Protein 3UT4 (pdb70)

InterPro domains:
  IPR031837 Domain of unknown function DUF5071 [PF16804] (7-125)
  IPR038692 Cthe_2751-like superfamily [G3DSA:1.25.40.750] (1-134)

CATH classification: 1.25.40.750

Sequence (256 aa):
TSLRDLIPKHKFDNSTIDQLCKLIDNEIEPIIFDLLKWLQDYNWPIAKDILPVVVLHQSIAMPHILTILQGNDIMWKYWVIKLMIPYLIYPNKQLVKSELERLSSLEIINEDIREIVNLSKDYLHFYYTSLRDLIPKHKFDNSTIDQLCKLIDNEIEPIIFDLLKWLQDYNWPIAKDILPVVVLHQSIAMPHILTILQGNDIMWKYWVIKLMIPYLIYPNKQLVKSELERLSSLEIINEDIREIVNLSKDYLHFYY

Organism: Acetivibrio thermocellus (strain ATCC 27405 / DSM 1237 / JCM 9322 / NBRC 103400 / NCIMB 10682 / NRRL B-4536 / VPI 7372) (NCBI:txid203119)

Foldseek 3Di:
DVLCVLQAPDLQGCVNLVVLVPDDQVSNLVCLLSLLVSQLPCVRNVNVSSLVSNLRNVVSCQVSLQVVLVDDSQSSVLRCLVRRLVSDPDVSVVSCLVSLVVLLPDDCPPVSSVSSNVSSVVCNVPPD/DVLVVLQAPDLQGCVNLVVLVPDDLVRNLVCLLSLLVSQLPCVRNCNVSSLVSCLVNVVSCQVSLVVVLVDDSLSSVLSCCQRRLVSDDVVSNVSCLVSLVVLLPDDCDDDSSVSSNVSSVVCNVPPD

Solvent-accessible surface area: 12097 Å² total; per-residue (Å²): 135,100,45,118,90,18,21,4,125,95,90,133,12,83,87,10,4,84,100,0,21,163,36,107,46,122,87,0,70,87,0,0,67,24,0,0,92,37,0,48,28,14,101,59,60,2,0,24,20,0,0,3,0,0,1,36,9,1,62,28,0,4,85,46,1,44,72,5,0,102,28,143,60,48,79,22,9,35,36,0,0,74,16,0,2,9,13,1,9,73,55,9,11,63,96,0,67,71,18,0,76,99,1,16,91,59,144,64,126,79,106,86,22,107,107,0,3,70,23,0,106,73,23,37,125,63,23,78,159,90,41,146,87,19,18,3,122,91,87,127,10,80,84,9,3,71,91,0,20,162,26,111,58,122,89,0,68,85,2,0,56,24,0,0,78,42,0,58,26,18,99,64,58,2,0,22,22,0,0,2,0,0,0,38,10,2,60,36,0,5,84,52,1,39,76,4,0,113,27,146,63,50,89,28,7,42,36,0,0,81,14,1,1,8,13,1,9,78,67,9,10,72,93,0,65,73,15,0,80,106,2,11,93,63,150,68,133,70,104,94,25,105,84,0,1,73,21,0,104,69,24,37,125,59,25,74

Nearest PDB structures (foldseek):
  3ut8-assembly1_A  TM=9.954E-01  e=1.430E-16  Acetivibrio thermocellus ATCC 27405
  7n6g-assembly1_0A  TM=4.015E-01  e=3.954E+00  Chlamydomonas reinhardtii
  3g2s-assembly1_A  TM=2.588E-01  e=1.922E+00  Homo sapiens
  7rdr-assembly1_A  TM=2.203E-01  e=2.963E+00  unidentified
  3lee-assembly2_B  TM=2.446E-01  e=6.713E+00  Homo sapiens

Secondary structure (DSSP, 8-state):
-TTGGGS-SSTT--TTHHHHTT--HHHHHHHHHHHHGGGS-TTSTTHHHHHHHHHHTHHHHHHHHHHHHHSS-HHHHHHHHHHHGGG--HHHHHHHHHHHHHHHT---SSGGGHHHHHHHHHHHHHH-/-TTGGGS-SSTT--TTHHHHTT--HHHHGGGHHHHHGGGS-TTSTTHHHHHHHHHHTGGGTHHHHHHHHHSS-HHHHHHHHHHHGGG--HHHHHHHHHHHHHHHTS---SHHHHHHHHHHHHHHHHH-

B-factor: mean 25.15, std 8.06, range [10.12, 65.85]

Radius of gyration: 18.35 Å; Cα contacts (8 Å, |Δi|>4): 303; chains: 2; bounding box: 45×44×44 Å

Structure (mmCIF, N/CA/C/O backbone):
data_3UT4
#
_entry.id   3UT4
#
_cell.length_a   52.037
_cell.length_b   55.947
_cell.length_c   170.829
_cell.angle_alpha   90.00
_cell.angle_beta   90.00
_cell.angle_gamma   90.00
#
_symmetry.space_group_name_H-M   'C 2 2 21'
#
loop_
_entity.id
_entity.type
_entity.pdbx_description
1 polymer 'Putative uncharacterized protein'
2 water water
#
loop_
_atom_site.group_PDB
_atom_site.id
_atom_site.type_symbol
_atom_site.label_atom_id
_atom_site.label_alt_id
_atom_site.label_comp_id
_atom_site.label_asym_id
_atom_site.label_entity_id
_atom_site.label_seq_id
_atom_site.pdbx_PDB_ins_code
_atom_site.Cartn_x
_atom_site.Cartn_y
_atom_site.Cartn_z
_atom_site.occupancy
_atom_site.B_iso_or_equiv
_atom_site.auth_seq_id
_atom_site.auth_comp_id
_atom_site.auth_asym_id
_atom_site.auth_atom_id
_atom_site.pdbx_PDB_model_num
ATOM 1 N N . THR A 1 2 ? 1.523 -37.143 42.515 1.00 44.12 2 THR A N 1
ATOM 2 C CA . THR A 1 2 ? 2.959 -37.179 42.777 1.00 42.14 2 THR A CA 1
ATOM 3 C C . THR A 1 2 ? 3.685 -38.013 41.728 1.00 40.34 2 THR A C 1
ATOM 4 O O . THR A 1 2 ? 4.899 -37.884 41.554 1.00 39.47 2 THR A O 1
ATOM 8 N N . SER A 1 3 ? 2.946 -38.865 41.023 1.00 44.69 3 SER A N 1
ATOM 9 C CA . SER A 1 3 ? 3.458 -39.404 39.772 1.00 42.00 3 SER A CA 1
ATOM 10 C C . SER A 1 3 ? 3.692 -38.194 38.869 1.00 32.55 3 SER A C 1
ATOM 11 O O . SER A 1 3 ? 4.737 -38.063 38.239 1.00 34.17 3 SER A O 1
ATOM 14 N N . LEU A 1 4 ? 2.710 -37.298 38.836 1.00 29.85 4 LEU A N 1
ATOM 15 C CA . LEU A 1 4 ? 2.787 -36.087 38.020 1.00 29.75 4 LEU A CA 1
ATOM 16 C C . LEU A 1 4 ? 3.902 -35.137 38.478 1.00 26.53 4 LEU A C 1
ATOM 17 O O . LEU A 1 4 ? 4.657 -34.614 37.654 1.00 24.47 4 LEU A O 1
ATOM 22 N N . ARG A 1 5 ? 3.996 -34.913 39.787 1.00 25.75 5 ARG A N 1
ATOM 23 C CA . ARG A 1 5 ? 5.011 -34.015 40.347 1.00 26.09 5 ARG A CA 1
ATOM 24 C C . ARG A 1 5 ? 6.438 -34.492 40.098 1.00 21.44 5 ARG A C 1
ATOM 25 O O . ARG A 1 5 ? 7.369 -33.682 40.065 1.00 22.54 5 ARG A O 1
ATOM 33 N N . ASP A 1 6 ? 6.604 -35.801 39.928 1.00 24.07 6 ASP A N 1
ATOM 34 C CA . ASP A 1 6 ? 7.892 -36.382 39.552 1.00 25.45 6 ASP A CA 1
ATOM 35 C C . ASP A 1 6 ? 8.375 -35.871 38.200 1.00 23.91 6 ASP A C 1
ATOM 36 O O . ASP A 1 6 ? 9.539 -36.063 37.838 1.00 22.58 6 ASP A O 1
ATOM 41 N N . LEU A 1 7 ? 7.485 -35.217 37.453 1.00 22.42 7 LEU A N 1
ATOM 42 C CA . LEU A 1 7 ? 7.865 -34.654 36.158 1.00 23.06 7 LEU A CA 1
ATOM 43 C C . LEU A 1 7 ? 8.427 -33.235 36.280 1.00 21.99 7 LEU A C 1
ATOM 44 O O . LEU A 1 7 ? 8.953 -32.690 35.308 1.00 21.78 7 LEU A O 1
ATOM 49 N N . ILE A 1 8 ? 8.313 -32.639 37.468 1.00 20.05 8 ILE A N 1
ATOM 50 C CA . ILE A 1 8 ? 8.945 -31.343 37.718 1.00 18.94 8 ILE A CA 1
ATOM 51 C C . ILE A 1 8 ? 10.460 -31.529 37.822 1.00 17.44 8 ILE A C 1
ATOM 52 O O . ILE A 1 8 ? 10.938 -32.350 38.618 1.00 19.10 8 ILE A O 1
ATOM 57 N N . PRO A 1 9 ? 11.223 -30.769 37.025 1.00 15.67 9 PRO A N 1
ATOM 58 C CA . PRO A 1 9 ? 12.674 -30.941 37.098 1.00 19.08 9 PRO A CA 1
ATOM 59 C C . PRO A 1 9 ? 13.152 -30.696 38.531 1.00 20.27 9 PRO A C 1
ATOM 60 O O . PRO A 1 9 ? 12.590 -29.833 39.213 1.00 17.98 9 PRO A O 1
ATOM 64 N N . LYS A 1 10 ? 14.167 -31.438 38.974 1.00 17.67 10 LYS A N 1
ATOM 65 C CA . LYS A 1 10 ? 14.618 -31.387 40.377 1.00 22.17 10 LYS A CA 1
ATOM 66 C C . LYS A 1 10 ? 15.736 -30.371 40.590 1.00 24.26 10 LYS A C 1
ATOM 67 O O . LYS A 1 10 ? 15.995 -29.941 41.719 1.00 25.01 10 LYS A O 1
ATOM 73 N N . HIS A 1 11 ? 16.398 -29.996 39.499 1.00 21.69 11 HIS A N 1
ATOM 74 C CA . HIS A 1 11 ? 17.532 -29.077 39.548 1.00 21.63 11 HIS A CA 1
ATOM 75 C C . HIS A 1 11 ? 17.711 -28.396 38.188 1.00 17.19 11 HIS A C 1
ATOM 76 O O . HIS A 1 11 ? 17.028 -28.731 37.219 1.00 17.85 11 HIS A O 1
ATOM 83 N N . LYS A 1 12 ? 18.630 -27.444 38.117 1.00 15.68 12 LYS A N 1
ATOM 84 C CA . LYS A 1 12 ? 18.696 -26.533 36.975 1.00 14.32 12 LYS A CA 1
ATOM 85 C C . LYS A 1 12 ? 19.272 -27.138 35.695 1.00 16.93 12 LYS A C 1
ATOM 86 O O . LYS A 1 12 ? 19.258 -26.488 34.653 1.00 15.94 12 LYS A O 1
ATOM 92 N N . PHE A 1 13 ? 19.751 -28.377 35.762 1.00 21.51 13 PHE A N 1
ATOM 93 C CA . PHE A 1 13 ? 20.196 -29.086 34.558 1.00 16.55 13 PHE A CA 1
ATOM 94 C C . PHE A 1 13 ? 19.308 -30.291 34.273 1.00 17.02 13 PHE A C 1
ATOM 95 O O . PHE A 1 13 ? 19.589 -31.057 33.353 1.00 23.62 13 PHE A O 1
ATOM 103 N N . ASP A 1 14 ? 18.232 -30.461 35.043 1.00 20.55 14 ASP A N 1
ATOM 104 C CA . ASP A 1 14 ? 17.471 -31.716 35.024 1.00 19.00 14 ASP A CA 1
ATOM 105 C C . ASP A 1 14 ? 16.431 -31.803 33.918 1.00 22.65 14 ASP A C 1
ATOM 106 O O . ASP A 1 14 ? 15.294 -31.373 34.122 1.00 20.54 14 ASP A O 1
ATOM 111 N N . ASN A 1 15 ? 16.821 -32.374 32.777 1.00 19.63 15 ASN A N 1
ATOM 112 C CA . ASN A 1 15 ? 15.920 -32.583 31.635 1.00 27.42 15 ASN A CA 1
ATOM 113 C C . ASN A 1 15 ? 15.389 -34.015 31.516 1.00 22.77 15 ASN A C 1
ATOM 114 O O . ASN A 1 15 ? 14.824 -34.404 30.484 1.00 23.34 15 ASN A O 1
ATOM 119 N N . SER A 1 16 ? 15.545 -34.781 32.588 1.00 21.15 16 SER A N 1
ATOM 120 C CA . SER A 1 16 ? 15.146 -36.192 32.617 1.00 26.73 16 SER A CA 1
ATOM 121 C C . SER A 1 16 ? 13.650 -36.445 32.424 1.00 19.68 16 SER A C 1
ATOM 122 O O . SER A 1 16 ? 13.241 -37.565 32.146 1.00 27.11 16 SER A O 1
ATOM 125 N N . THR A 1 17 ? 12.832 -35.413 32.584 1.00 17.83 17 THR A N 1
ATOM 126 C CA . THR A 1 17 ? 11.381 -35.575 32.540 1.00 19.95 17 THR A CA 1
ATOM 127 C C . THR A 1 17 ? 10.774 -34.904 31.296 1.00 27.36 17 THR A C 1
ATOM 128 O O . THR A 1 17 ? 9.563 -34.976 31.046 1.00 24.13 17 THR A O 1
ATOM 132 N N . ILE A 1 18 ? 11.635 -34.278 30.505 1.00 23.25 18 ILE A N 1
ATOM 133 C CA . ILE A 1 18 ? 11.202 -33.488 29.363 1.00 18.97 18 ILE A CA 1
ATOM 134 C C . ILE A 1 18 ? 10.370 -34.276 28.336 1.00 24.25 18 ILE A C 1
ATOM 135 O O . ILE A 1 18 ? 9.323 -33.797 27.903 1.00 24.77 18 ILE A O 1
ATOM 140 N N . ASP A 1 19 ? 10.822 -35.474 27.962 1.00 24.29 19 ASP A N 1
ATOM 141 C CA . ASP A 1 19 ? 10.071 -36.321 27.025 1.00 25.61 19 ASP A CA 1
ATOM 142 C C . ASP A 1 19 ? 8.633 -36.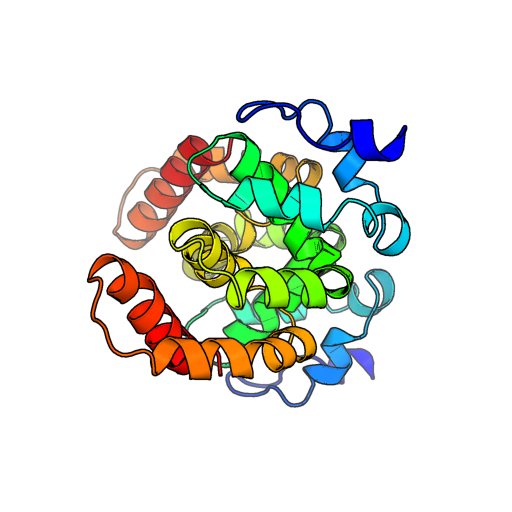545 27.457 1.00 27.99 19 ASP A C 1
ATOM 143 O O . ASP A 1 19 ? 7.715 -36.458 26.648 1.00 29.12 19 ASP A O 1
ATOM 148 N N . GLN A 1 20 ? 8.443 -36.845 28.736 1.00 23.09 20 GLN A N 1
ATOM 149 C CA . GLN A 1 20 ? 7.116 -37.087 29.273 1.00 30.76 20 GLN A CA 1
ATOM 150 C C . GLN A 1 20 ? 6.267 -35.814 29.297 1.00 27.21 20 GLN A C 1
ATOM 151 O O . GLN A 1 20 ? 5.120 -35.823 28.853 1.00 24.42 20 GLN A O 1
ATOM 157 N N . LEU A 1 21 ? 6.831 -34.721 29.803 1.00 24.03 21 LEU A N 1
ATOM 158 C CA . LEU A 1 21 ? 6.124 -33.442 29.804 1.00 18.93 21 LEU A CA 1
ATOM 159 C C . LEU A 1 21 ? 5.530 -33.112 28.433 1.00 25.87 21 LEU A C 1
ATOM 160 O O . LEU A 1 21 ? 4.386 -32.650 28.337 1.00 25.09 21 LEU A O 1
ATOM 165 N N . CYS A 1 22 ? 6.311 -33.358 27.380 1.00 22.74 22 CYS A N 1
ATOM 166 C CA . CYS A 1 22 ? 5.917 -33.027 26.007 1.00 25.27 22 CYS A CA 1
ATOM 167 C C . CYS A 1 22 ? 4.746 -33.879 25.480 1.00 32.97 22 CYS A C 1
ATOM 168 O O . CYS A 1 22 ? 4.236 -33.629 24.384 1.00 35.84 22 CYS A O 1
ATOM 171 N N . LYS A 1 23 ? 4.318 -34.876 26.255 1.00 28.10 23 LYS A N 1
ATOM 172 C CA . LYS A 1 23 ? 3.214 -35.751 25.841 1.00 29.35 23 LYS A CA 1
ATOM 173 C C . LYS A 1 23 ? 1.886 -35.431 26.529 1.00 28.64 23 LYS A C 1
ATOM 174 O O . LYS A 1 23 ? 0.866 -36.024 26.205 1.00 30.40 23 LYS A O 1
ATOM 180 N N . LEU A 1 24 ? 1.900 -34.499 27.476 1.00 28.41 24 LEU A N 1
ATOM 181 C CA . LEU A 1 24 ? 0.703 -34.177 28.246 1.00 28.07 24 LEU A CA 1
ATOM 182 C C . LEU A 1 24 ? -0.153 -33.170 27.505 1.00 24.65 24 LEU A C 1
ATOM 183 O O . LEU A 1 24 ? 0.365 -32.392 26.711 1.00 25.76 24 LEU A O 1
ATOM 188 N N . ILE A 1 25 ? -1.460 -33.196 27.760 1.00 30.19 25 ILE A N 1
ATOM 189 C CA . ILE A 1 25 ? -2.353 -32.135 27.294 1.00 26.60 25 ILE A CA 1
ATOM 190 C C . ILE A 1 25 ? -2.670 -31.166 28.435 1.00 32.87 25 ILE A C 1
ATOM 191 O O . ILE A 1 25 ? -2.203 -31.348 29.575 1.00 27.73 25 ILE A O 1
ATOM 196 N N . ASP A 1 26 ? -3.462 -30.140 28.135 1.00 29.10 26 ASP A N 1
ATOM 197 C CA . ASP A 1 26 ? -3.676 -29.041 29.076 1.00 31.47 26 ASP A CA 1
ATOM 198 C C . ASP A 1 26 ? -4.108 -29.485 30.469 1.00 32.99 26 ASP A C 1
ATOM 199 O O . ASP A 1 26 ? -3.533 -29.061 31.480 1.00 29.29 26 ASP A O 1
ATOM 204 N N . ASN A 1 27 ? -5.112 -30.345 30.535 1.00 34.11 27 ASN A N 1
ATOM 205 C CA . ASN A 1 27 ? -5.686 -30.669 31.831 1.00 36.45 27 ASN A CA 1
ATOM 206 C C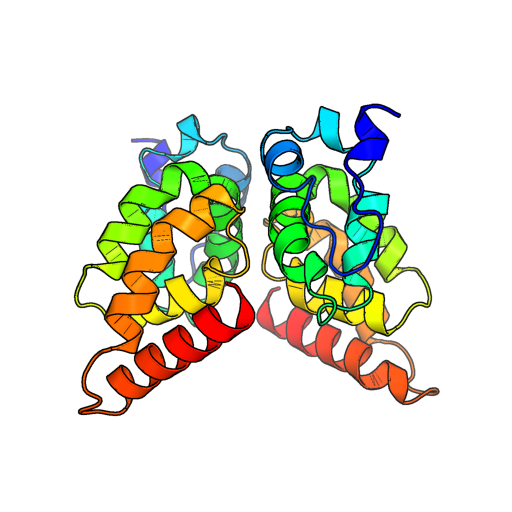 . ASN A 1 27 ? -4.860 -31.659 32.674 1.00 33.96 27 ASN A C 1
ATOM 207 O O . ASN A 1 27 ? -4.942 -31.648 33.900 1.00 31.74 27 ASN A O 1
ATOM 212 N N . GLU A 1 28 ? -4.038 -32.478 32.025 1.00 31.68 28 GLU A N 1
ATOM 213 C CA . GLU A 1 28 ? -3.080 -33.306 32.752 1.00 30.16 28 GLU A CA 1
ATOM 214 C C . GLU A 1 28 ? -1.984 -32.470 33.419 1.00 30.81 28 GLU A C 1
ATOM 215 O O . GLU A 1 28 ? -1.607 -32.728 34.563 1.00 25.69 28 GLU A O 1
ATOM 221 N N . ILE A 1 29 ? -1.489 -31.460 32.709 1.00 26.57 29 ILE A N 1
ATOM 222 C CA . ILE A 1 29 ? -0.306 -30.733 33.157 1.00 22.46 29 ILE A CA 1
ATOM 223 C C . ILE A 1 29 ? -0.642 -29.578 34.113 1.00 22.64 29 ILE A C 1
ATOM 224 O O . ILE A 1 29 ? 0.193 -29.165 34.920 1.00 20.40 29 ILE A O 1
ATOM 229 N N . GLU A 1 30 ? -1.876 -29.083 34.040 1.00 23.53 30 GLU A N 1
ATOM 230 C CA . GLU A 1 30 ? -2.344 -27.981 34.894 1.00 25.33 30 GLU A CA 1
ATOM 231 C C . GLU A 1 30 ? -1.776 -27.957 36.321 1.00 23.05 30 GLU A C 1
ATOM 232 O O . GLU A 1 30 ? -1.217 -26.936 36.741 1.00 26.12 30 GLU A O 1
ATOM 238 N N . PRO A 1 31 ? -1.940 -29.068 37.075 1.00 22.65 31 PRO A N 1
ATOM 239 C CA . PRO A 1 31 ? -1.511 -29.146 38.484 1.00 21.42 31 PRO A CA 1
ATOM 240 C C . PRO A 1 31 ? -0.023 -28.838 38.725 1.00 23.71 31 PRO A C 1
ATOM 241 O O . PRO A 1 31 ? 0.341 -28.518 39.859 1.00 18.40 31 PRO A O 1
ATOM 245 N N . ILE A 1 32 ? 0.816 -28.935 37.695 1.00 20.54 32 ILE A N 1
ATOM 246 C CA . ILE A 1 32 ? 2.229 -28.570 37.841 1.00 20.96 32 ILE A CA 1
ATOM 247 C C . ILE A 1 32 ? 2.677 -27.403 36.959 1.00 19.65 32 ILE A C 1
ATOM 248 O O . ILE A 1 32 ? 3.866 -27.079 36.936 1.00 17.44 32 ILE A O 1
ATOM 253 N N . ILE A 1 33 ? 1.748 -26.770 36.241 1.00 19.75 33 ILE A N 1
ATOM 254 C CA . ILE A 1 33 ? 2.126 -25.673 35.353 1.00 20.47 33 ILE A CA 1
ATOM 255 C C . ILE A 1 33 ? 2.880 -24.579 36.104 1.00 18.78 33 ILE A C 1
ATOM 256 O O . ILE A 1 33 ? 3.888 -24.101 35.616 1.00 16.38 33 ILE A O 1
ATOM 261 N N . PHE A 1 34 ? 2.416 -24.204 37.296 1.00 18.39 34 PHE A N 1
ATOM 262 C CA . PHE A 1 34 ? 3.107 -23.177 38.072 1.00 18.45 34 PHE A CA 1
ATOM 263 C C . PHE A 1 34 ? 4.492 -23.641 38.521 1.00 20.58 34 PHE A C 1
ATOM 264 O O . PHE A 1 34 ? 5.436 -22.842 38.526 1.00 15.15 34 PHE A O 1
ATOM 272 N N . ASP A 1 35 ? 4.616 -24.910 38.925 1.00 15.28 35 ASP A N 1
ATOM 273 C CA . ASP A 1 35 ? 5.943 -25.465 39.229 1.00 16.55 35 ASP A CA 1
ATOM 274 C C . ASP A 1 35 ? 6.857 -25.408 37.997 1.00 18.49 35 ASP A C 1
ATOM 275 O O . ASP A 1 35 ? 8.049 -25.133 38.111 1.00 16.51 35 ASP A O 1
ATOM 280 N N . LEU A 1 36 ? 6.307 -25.657 36.813 1.00 12.93 36 LEU A N 1
ATOM 281 C CA . LEU A 1 36 ? 7.130 -25.564 35.611 1.00 16.08 36 LEU A CA 1
ATOM 282 C C . LEU A 1 36 ? 7.523 -24.113 35.315 1.00 14.24 36 LEU A C 1
ATOM 283 O O . LEU A 1 36 ? 8.651 -23.839 34.900 1.00 15.47 36 LEU A O 1
ATOM 288 N N . LEU A 1 37 ? 6.614 -23.180 35.580 1.00 12.72 37 LEU A N 1
ATOM 289 C CA . LEU A 1 37 ? 6.886 -21.766 35.335 1.00 19.14 37 LEU A CA 1
ATOM 290 C C . LEU A 1 37 ? 8.070 -21.237 36.156 1.00 15.23 37 LEU A C 1
ATOM 291 O O . LEU A 1 37 ? 8.786 -20.345 35.713 1.00 16.06 37 LEU A O 1
ATOM 296 N N . LYS A 1 38 ? 8.276 -21.794 37.340 1.00 14.17 38 LYS A N 1
ATOM 297 C CA . LYS A 1 38 ? 9.378 -21.370 38.213 1.00 18.90 38 LYS A CA 1
ATOM 298 C C . LYS A 1 38 ? 10.759 -21.560 37.595 1.00 16.40 38 LYS A C 1
ATOM 299 O O . LYS A 1 38 ? 11.753 -20.935 38.009 1.00 13.18 38 LYS A O 1
ATOM 305 N N . TRP A 1 39 ? 10.833 -22.458 36.628 1.00 16.43 39 TRP A N 1
ATOM 306 C CA . TRP A 1 39 ? 12.106 -22.746 35.986 1.00 18.99 39 TRP A CA 1
ATOM 307 C C . TRP A 1 39 ? 12.469 -21.678 34.960 1.00 18.58 39 TRP A C 1
ATOM 308 O O . TRP A 1 39 ? 13.530 -21.763 34.337 1.00 14.44 39 TRP A O 1
ATOM 319 N N . LEU A 1 40 ? 11.600 -20.672 34.809 1.00 14.39 40 LEU A N 1
ATOM 320 C CA . LEU A 1 40 ? 11.924 -19.487 34.004 1.00 16.76 40 LEU A CA 1
ATOM 321 C C . LEU A 1 40 ? 12.392 -18.328 34.873 1.00 18.54 40 LEU A C 1
ATOM 322 O O . LEU A 1 40 ? 12.578 -17.212 34.380 1.00 15.22 40 LEU A O 1
ATOM 327 N N . GLN A 1 41 ? 12.581 -18.585 36.169 1.00 17.22 41 GLN A N 1
ATOM 328 C CA . GLN A 1 41 ? 13.105 -17.540 37.048 1.00 14.93 41 GLN A CA 1
ATOM 329 C C . GLN A 1 41 ? 14.457 -17.056 36.548 1.00 16.73 41 GLN A C 1
ATOM 330 O O . GLN A 1 41 ? 14.862 -15.930 36.821 1.00 20.96 41 GLN A O 1
ATOM 336 N N . ASP A 1 42 ? 15.128 -17.891 35.768 1.00 17.78 42 ASP A N 1
ATOM 337 C CA . ASP A 1 42 ? 16.403 -17.523 35.156 1.00 19.28 42 ASP A CA 1
ATOM 338 C C . ASP A 1 42 ? 16.616 -18.337 33.880 1.00 22.05 42 ASP A C 1
ATOM 339 O O . ASP A 1 42 ? 16.896 -19.539 33.936 1.00 21.91 42 ASP A O 1
ATOM 344 N N . TYR A 1 43 ? 16.478 -17.683 32.727 1.00 20.30 43 TYR A N 1
ATOM 345 C CA . TYR A 1 43 ? 16.517 -18.383 31.452 1.00 20.61 43 TYR A CA 1
ATOM 346 C C . TYR A 1 43 ? 17.925 -18.884 31.108 1.00 19.75 43 TYR A C 1
ATOM 347 O O . TYR A 1 43 ? 18.089 -19.646 30.158 1.00 21.77 43 TYR A O 1
ATOM 356 N N . ASN A 1 44 ? 18.937 -18.467 31.865 1.00 19.82 44 ASN A N 1
ATOM 357 C CA . ASN A 1 44 ? 20.288 -19.019 31.647 1.00 27.15 44 ASN A CA 1
ATOM 358 C C . ASN A 1 44 ? 20.462 -20.423 32.260 1.00 26.56 44 ASN A C 1
ATOM 359 O O . ASN A 1 44 ? 21.308 -21.200 31.811 1.00 28.09 44 ASN A O 1
ATOM 364 N N . TRP A 1 45 ? 19.672 -20.747 33.284 1.00 23.18 45 TRP A N 1
ATOM 365 C CA . TRP A 1 45 ? 19.583 -22.138 33.735 1.00 18.16 45 TRP A CA 1
ATOM 366 C C . TRP A 1 45 ? 19.327 -23.017 32.516 1.00 16.92 45 TRP A C 1
ATOM 367 O O . TRP A 1 45 ? 18.370 -22.776 31.774 1.00 18.79 45 TRP A O 1
ATOM 378 N N . PRO A 1 46 ? 20.162 -24.046 32.311 1.00 19.75 46 PRO A N 1
ATOM 379 C CA . PRO A 1 46 ? 20.006 -24.927 31.143 1.00 20.35 46 PRO A CA 1
ATOM 380 C C . PRO A 1 46 ? 18.625 -25.578 30.993 1.00 18.78 46 PRO A C 1
ATOM 381 O O . PRO A 1 46 ? 18.176 -25.736 29.862 1.00 18.05 46 PRO A O 1
ATOM 385 N N . ILE A 1 47 ? 17.955 -25.948 32.082 1.00 17.61 47 ILE A N 1
ATOM 386 C CA . ILE A 1 47 ? 16.648 -26.606 31.935 1.00 16.59 47 ILE A CA 1
ATOM 387 C C . ILE A 1 47 ? 15.565 -25.660 31.407 1.00 15.39 47 ILE A C 1
ATOM 388 O O . ILE A 1 47 ? 14.573 -26.104 30.822 1.00 17.68 47 ILE A O 1
ATOM 393 N N . ALA A 1 48 ? 15.758 -24.360 31.629 1.00 14.30 48 ALA A N 1
ATOM 394 C CA . ALA A 1 48 ? 14.777 -23.363 31.252 1.00 16.16 48 ALA A CA 1
ATOM 395 C C . ALA A 1 48 ? 14.455 -23.430 29.761 1.00 18.69 48 ALA A C 1
ATOM 396 O O . ALA A 1 48 ? 13.301 -23.279 29.372 1.00 16.82 48 ALA A O 1
ATOM 398 N N . LYS A 1 49 ? 15.469 -23.669 28.931 1.00 16.79 49 LYS A N 1
ATOM 399 C CA . LYS A 1 49 ? 15.293 -23.635 27.477 1.00 20.18 49 LYS A CA 1
ATOM 400 C C . LYS A 1 49 ? 14.398 -24.762 26.972 1.00 21.00 49 LYS A C 1
ATOM 401 O O . LYS A 1 49 ? 13.800 -24.639 25.910 1.00 19.65 49 LYS A O 1
ATOM 407 N N . ASP A 1 50 ? 14.299 -25.850 27.735 1.00 16.01 50 ASP A N 1
ATOM 408 C CA . ASP A 1 50 ? 13.390 -26.950 27.384 1.00 15.92 50 ASP A CA 1
ATOM 409 C C . ASP A 1 50 ? 12.018 -26.881 28.050 1.00 18.32 50 ASP A C 1
ATOM 410 O O . ASP A 1 50 ? 11.082 -27.571 27.622 1.00 15.84 50 ASP A O 1
ATOM 415 N N . ILE A 1 51 ? 11.897 -26.047 29.083 1.00 16.04 51 ILE A N 1
ATOM 416 C CA . ILE A 1 51 ? 10.612 -25.835 29.757 1.00 13.82 51 ILE A CA 1
ATOM 417 C C . ILE A 1 51 ? 9.788 -24.767 29.039 1.00 15.02 51 ILE A C 1
ATOM 418 O O . ILE A 1 51 ? 8.558 -24.822 29.017 1.00 17.81 51 ILE A O 1
ATOM 423 N N . LEU A 1 52 ? 10.469 -23.801 28.436 1.00 13.09 52 LEU A N 1
ATOM 424 C CA . LEU A 1 52 ? 9.776 -22.687 27.791 1.00 12.85 52 LEU A CA 1
ATOM 425 C C . LEU A 1 52 ? 8.801 -23.126 26.692 1.00 18.74 52 LEU A C 1
ATOM 426 O O . LEU A 1 52 ? 7.675 -22.629 26.653 1.00 17.46 52 LEU A O 1
ATOM 431 N N . PRO A 1 53 ? 9.217 -24.068 25.811 1.00 19.59 53 PRO A N 1
ATOM 432 C CA . PRO A 1 53 ? 8.320 -24.657 24.793 1.00 19.38 53 PRO A CA 1
ATOM 433 C C . PRO A 1 53 ? 7.073 -25.312 25.402 1.00 17.96 53 PRO A C 1
ATOM 434 O O . PRO A 1 53 ? 5.968 -25.173 24.866 1.00 18.53 53 PRO A O 1
ATOM 438 N N . VAL A 1 54 ? 7.240 -26.012 26.518 1.00 16.56 54 VAL A N 1
ATOM 439 C CA . VAL A 1 54 ? 6.103 -26.649 27.185 1.00 14.68 54 VAL A CA 1
ATOM 440 C C . VAL A 1 54 ? 5.124 -25.621 27.770 1.00 15.52 54 VAL A C 1
ATOM 441 O O . VAL A 1 54 ? 3.925 -25.708 27.528 1.00 20.63 54 VAL A O 1
ATOM 445 N N . VAL A 1 55 ? 5.620 -24.643 28.526 1.00 19.50 55 VAL A N 1
ATOM 446 C CA . VAL A 1 55 ? 4.720 -23.652 29.123 1.00 16.31 55 VAL A CA 1
ATOM 447 C C . VAL A 1 55 ? 3.988 -22.798 28.074 1.00 21.17 55 VAL A C 1
ATOM 448 O O . VAL A 1 55 ? 2.849 -22.377 28.296 1.00 20.10 55 VAL A O 1
ATOM 452 N N . VAL A 1 56 ? 4.639 -22.530 26.948 1.00 21.28 56 VAL A N 1
ATOM 453 C CA . VAL A 1 56 ? 4.013 -21.733 25.891 1.00 17.43 56 VAL A CA 1
ATOM 454 C C . VAL A 1 56 ? 2.949 -22.585 25.227 1.00 18.06 56 VAL A C 1
ATOM 455 O O . VAL A 1 56 ? 1.848 -22.124 24.933 1.00 23.04 56 VAL A O 1
ATOM 459 N N . LEU A 1 57 ? 3.277 -23.846 25.005 1.00 19.45 57 LEU A N 1
ATOM 460 C CA . LEU A 1 57 ? 2.339 -24.772 24.387 1.00 21.90 57 LEU A CA 1
ATOM 461 C C . LEU A 1 57 ? 1.089 -24.956 25.257 1.00 23.60 57 LEU A C 1
ATOM 462 O O . LEU A 1 57 ? -0.008 -25.139 24.739 1.00 20.06 57 LEU A O 1
ATOM 467 N N . HIS A 1 58 ? 1.236 -24.879 26.580 1.00 23.36 58 HIS A N 1
ATOM 468 C CA . HIS A 1 58 ? 0.062 -24.972 27.462 1.00 21.46 58 HIS A CA 1
ATOM 469 C C . HIS A 1 58 ? -0.313 -23.634 28.065 1.00 21.06 58 HIS A C 1
ATOM 470 O O . HIS A 1 58 ? -0.795 -23.556 29.200 1.00 25.29 58 HIS A O 1
ATOM 477 N N . GLN A 1 59 ? -0.099 -22.585 27.286 1.00 19.83 59 GLN A N 1
ATOM 478 C CA . GLN A 1 59 ? -0.344 -21.218 27.733 1.00 22.41 59 GLN A CA 1
ATOM 479 C C . GLN A 1 59 ? -1.768 -20.993 28.218 1.00 21.34 59 GLN A C 1
ATOM 480 O O . GLN A 1 59 ? -1.998 -20.136 29.069 1.00 18.17 59 GLN A O 1
ATOM 486 N N . SER A 1 60 ? -2.727 -21.747 27.689 1.00 24.45 60 SER A N 1
ATOM 487 C CA . SER A 1 60 ? -4.122 -21.474 28.044 1.00 27.06 60 SER A CA 1
ATOM 488 C C . SER A 1 60 ? -4.461 -21.848 29.483 1.00 31.40 60 SER A C 1
ATOM 489 O O . SER A 1 60 ? -5.212 -21.125 30.152 1.00 32.73 60 SER A O 1
ATOM 492 N N . ILE A 1 61 ? -3.887 -22.937 29.988 1.00 27.26 61 ILE A N 1
ATOM 493 C CA . ILE A 1 61 ? -4.030 -23.207 31.418 1.00 25.93 61 ILE A CA 1
ATOM 494 C C . ILE A 1 61 ? -2.964 -22.492 32.273 1.00 24.48 61 ILE A C 1
ATOM 495 O O . ILE A 1 61 ? -2.972 -22.597 33.499 1.00 16.69 61 ILE A O 1
ATOM 500 N N . ALA A 1 62 ? -2.059 -21.756 31.626 1.00 21.12 62 ALA A N 1
ATOM 501 C CA . ALA A 1 62 ? -0.967 -21.111 32.348 1.00 19.19 62 ALA A CA 1
ATOM 502 C C . ALA A 1 62 ? -1.312 -19.690 32.759 1.00 18.98 62 ALA A C 1
ATOM 503 O O . ALA A 1 62 ? -0.632 -19.102 33.598 1.00 16.14 62 ALA A O 1
ATOM 505 N N . MET A 1 63 ? -2.362 -19.128 32.170 1.00 19.09 63 MET A N 1
ATOM 506 C CA . MET A 1 63 ? -2.568 -17.680 32.287 1.00 22.87 63 MET A CA 1
ATOM 507 C C . MET A 1 63 ? -2.793 -17.169 33.729 1.00 18.01 63 MET A C 1
ATOM 508 O O . MET A 1 63 ? -2.163 -16.198 34.134 1.00 18.39 63 MET A O 1
ATOM 513 N N . PRO A 1 64 ? -3.688 -17.812 34.504 1.00 16.05 64 PRO A N 1
ATOM 514 C CA . PRO A 1 64 ? -3.845 -17.250 35.856 1.00 18.08 64 PRO A CA 1
ATOM 515 C C . PRO A 1 64 ? -2.497 -17.212 36.572 1.00 19.53 64 PRO A C 1
ATOM 516 O O . PRO A 1 64 ? -2.258 -16.284 37.336 1.00 14.67 64 PRO A O 1
ATOM 520 N N . HIS A 1 65 ? -1.647 -18.211 36.323 1.00 16.58 65 HIS A N 1
ATOM 521 C CA . HIS A 1 65 ? -0.337 -18.331 36.984 1.00 18.00 65 HIS A CA 1
ATOM 522 C C . HIS A 1 65 ? 0.669 -17.340 36.407 1.00 17.26 65 HIS A C 1
ATOM 523 O O . HIS A 1 65 ? 1.540 -16.860 37.120 1.00 16.91 65 HIS A O 1
ATOM 530 N N . ILE A 1 66 ? 0.558 -17.033 35.116 1.00 19.57 66 ILE A N 1
ATOM 531 C CA . ILE A 1 66 ? 1.377 -15.956 34.560 1.00 15.34 66 ILE A CA 1
ATOM 532 C C . ILE A 1 66 ? 0.982 -14.626 35.205 1.00 19.61 66 ILE A C 1
ATOM 533 O O . ILE A 1 66 ? 1.844 -13.796 35.557 1.00 16.05 66 ILE A O 1
ATOM 538 N N . LEU A 1 67 ? -0.317 -14.433 35.407 1.00 14.72 67 LEU A N 1
ATOM 539 C CA . LEU A 1 67 ? -0.773 -13.192 36.028 1.00 19.27 67 LEU A CA 1
ATOM 540 C C . LEU A 1 67 ? -0.196 -13.087 37.444 1.00 13.66 67 LEU A C 1
ATOM 541 O O . LEU A 1 67 ? 0.252 -12.023 37.864 1.00 17.92 67 LEU A O 1
ATOM 546 N N . THR A 1 68 ? -0.210 -14.198 38.169 1.00 15.60 68 THR A N 1
ATOM 547 C CA . THR A 1 68 ? 0.339 -14.234 39.526 1.00 22.56 68 THR A CA 1
ATOM 548 C C . THR A 1 68 ? 1.821 -13.843 39.538 1.00 18.01 68 THR A C 1
ATOM 549 O O . THR A 1 68 ? 2.266 -13.055 40.378 1.00 15.13 68 THR A O 1
ATOM 553 N N . ILE A 1 69 ? 2.580 -14.382 38.592 1.00 17.92 69 ILE A N 1
ATOM 554 C CA . ILE A 1 69 ? 3.981 -14.007 38.463 1.00 15.82 69 ILE A CA 1
ATOM 555 C C . ILE A 1 69 ? 4.153 -12.520 38.135 1.00 16.76 69 ILE A C 1
ATOM 556 O O . ILE A 1 69 ? 5.025 -11.866 38.699 1.00 21.07 69 ILE A O 1
ATOM 561 N N . LEU A 1 70 ? 3.317 -11.968 37.253 1.00 14.30 70 LEU A N 1
ATOM 562 C CA . LEU A 1 70 ? 3.449 -10.548 36.892 1.00 14.20 70 LEU A CA 1
ATOM 563 C C . LEU A 1 70 ? 3.014 -9.637 38.063 1.00 17.30 70 LEU A C 1
ATOM 564 O O . LEU A 1 70 ? 3.385 -8.462 38.127 1.00 15.43 70 LEU A O 1
ATOM 569 N N . GLN A 1 71 ? 2.233 -10.202 38.982 1.00 15.91 71 GLN A N 1
ATOM 570 C CA . GLN A 1 71 ? 1.718 -9.478 40.149 1.00 22.47 71 GLN A CA 1
ATOM 571 C C . GLN A 1 71 ? 2.632 -9.628 41.386 1.00 20.50 71 GLN A C 1
ATOM 572 O O . GLN A 1 71 ? 2.426 -8.951 42.390 1.00 22.01 71 GLN A O 1
ATOM 578 N N . GLY A 1 72 ? 3.627 -10.520 41.294 1.00 17.49 72 GLY A N 1
ATOM 579 C CA . GLY A 1 72 ? 4.610 -10.758 42.338 1.00 18.97 72 GLY A CA 1
ATOM 580 C C . GLY A 1 72 ? 5.729 -9.728 42.345 1.00 22.64 72 GLY A C 1
ATOM 581 O O . GLY A 1 72 ? 5.659 -8.723 41.630 1.00 23.68 72 GLY A O 1
ATOM 582 N N . ASN A 1 73 ? 6.777 -9.971 43.130 1.00 18.79 73 ASN A N 1
ATOM 583 C CA . ASN A 1 73 ? 7.879 -9.002 43.219 1.00 23.80 73 ASN A CA 1
ATOM 584 C C . ASN A 1 73 ? 9.241 -9.579 42.822 1.00 26.21 73 ASN A C 1
ATOM 585 O O . ASN A 1 73 ? 10.278 -9.028 43.175 1.00 24.48 73 ASN A O 1
ATOM 590 N N . ASP A 1 74 ? 9.230 -10.681 42.076 1.00 19.59 74 ASP A N 1
ATOM 591 C CA . ASP A 1 74 ? 10.463 -11.300 41.611 1.00 18.72 74 ASP A CA 1
ATOM 592 C C . ASP A 1 74 ? 10.834 -10.691 40.254 1.00 22.21 74 ASP A C 1
ATOM 593 O O . ASP A 1 74 ? 10.280 -11.087 39.228 1.00 17.04 74 ASP A O 1
ATOM 598 N N . ILE A 1 75 ? 11.752 -9.723 40.266 1.00 17.58 75 ILE A N 1
ATOM 599 C CA . ILE A 1 75 ? 12.113 -8.957 39.073 1.00 20.00 75 ILE A CA 1
ATOM 600 C C . ILE A 1 75 ? 12.535 -9.829 37.881 1.00 18.05 75 ILE A C 1
ATOM 601 O O . ILE A 1 75 ? 11.946 -9.741 36.801 1.00 17.34 75 ILE A O 1
ATOM 606 N N . MET A 1 76 ? 13.547 -10.670 38.073 1.00 15.66 76 MET A N 1
ATOM 607 C CA . MET A 1 76 ? 14.093 -11.460 36.966 1.00 18.80 76 MET A CA 1
ATOM 608 C C . MET A 1 76 ? 13.079 -12.448 36.393 1.00 15.23 76 MET A C 1
ATOM 609 O O . MET A 1 76 ? 13.007 -12.664 35.176 1.00 18.98 76 MET A O 1
ATOM 614 N N . TRP A 1 77 ? 12.300 -13.059 37.273 1.00 20.92 77 TRP A N 1
ATOM 615 C CA . TRP A 1 77 ? 11.282 -14.012 36.854 1.00 19.14 77 TRP A CA 1
ATOM 616 C C . TRP A 1 77 ? 10.310 -13.324 35.937 1.00 15.23 77 TRP A C 1
ATOM 617 O O . TRP A 1 77 ? 9.979 -13.833 34.869 1.00 22.04 77 TRP A O 1
ATOM 628 N N . LYS A 1 78 ? 9.834 -12.155 36.340 1.00 19.24 78 LYS A N 1
ATOM 629 C CA . LYS A 1 78 ? 8.827 -11.504 35.514 1.00 21.30 78 LYS A CA 1
ATOM 630 C C . LYS A 1 78 ? 9.443 -10.897 34.249 1.00 18.70 78 LYS A C 1
ATOM 631 O O . LYS A 1 78 ? 8.765 -10.773 33.235 1.00 17.47 78 LYS A O 1
ATOM 637 N N . TYR A 1 79 ? 10.737 -10.579 34.293 1.00 16.10 79 TYR A N 1
ATOM 638 C CA . TYR A 1 79 ? 11.444 -10.147 33.085 1.00 17.95 79 TYR A CA 1
ATOM 639 C C . TYR A 1 79 ? 11.408 -11.242 32.019 1.00 17.95 79 TYR A C 1
ATOM 640 O O . TYR A 1 79 ? 11.044 -10.992 30.867 1.00 18.98 79 TYR A O 1
ATOM 649 N N . TRP A 1 80 ? 11.796 -12.458 32.402 1.00 16.73 80 TRP A N 1
ATOM 650 C CA . TRP A 1 80 ? 11.814 -13.580 31.462 1.00 15.38 80 TRP A CA 1
ATOM 651 C C . TRP A 1 80 ? 10.427 -13.979 30.967 1.00 17.07 80 TRP A C 1
ATOM 652 O O . TRP A 1 80 ? 10.237 -14.281 29.782 1.00 18.01 80 TRP A O 1
ATOM 663 N N . VAL A 1 81 ? 9.468 -13.995 31.877 1.00 14.52 81 VAL A N 1
ATOM 664 C CA . VAL A 1 81 ? 8.119 -14.424 31.537 1.00 20.05 81 VAL A CA 1
ATOM 665 C C . VAL A 1 81 ? 7.509 -13.479 30.536 1.00 16.81 81 VAL A C 1
ATOM 666 O O . VAL A 1 81 ? 6.887 -13.919 29.565 1.00 17.79 81 VAL A O 1
ATOM 670 N N . ILE A 1 82 ? 7.700 -12.184 30.757 1.00 16.65 82 ILE A N 1
ATOM 671 C CA . ILE A 1 82 ? 7.241 -11.180 29.804 1.00 19.30 82 ILE A CA 1
ATOM 672 C C . ILE A 1 82 ? 8.017 -11.284 28.491 1.00 21.58 82 ILE A C 1
ATOM 673 O O . ILE A 1 82 ? 7.429 -11.432 27.404 1.00 18.35 82 ILE A O 1
ATOM 678 N N . LYS A 1 83 ? 9.342 -11.216 28.592 1.00 15.22 83 LYS A N 1
ATOM 679 C CA . LYS A 1 83 ? 10.181 -11.199 27.404 1.00 16.96 83 LYS A CA 1
ATOM 680 C C . LYS A 1 83 ? 9.952 -12.419 26.542 1.00 19.91 83 LYS A C 1
ATOM 681 O O . LYS A 1 83 ? 9.864 -12.313 25.315 1.00 22.65 83 LYS A O 1
ATOM 687 N N . LEU A 1 84 ? 9.856 -13.580 27.179 1.00 17.63 84 LEU A N 1
ATOM 688 C CA . LEU A 1 84 ? 9.832 -14.842 26.446 1.00 19.29 84 LEU A CA 1
ATOM 689 C C . LEU A 1 84 ? 8.431 -15.301 26.065 1.00 18.39 84 LEU A C 1
ATOM 690 O O . LEU A 1 84 ? 8.247 -15.939 25.029 1.00 16.39 84 LEU A O 1
ATOM 695 N N . MET A 1 85 ? 7.440 -15.036 26.906 1.00 14.00 85 MET A N 1
ATOM 696 C CA . MET A 1 85 ? 6.128 -15.635 26.637 1.00 18.22 85 MET A CA 1
ATOM 697 C C . MET A 1 85 ? 5.157 -14.720 25.911 1.00 16.13 85 MET A C 1
ATOM 698 O O . MET A 1 85 ? 4.311 -15.186 25.156 1.00 17.61 85 MET A O 1
ATOM 703 N N . ILE A 1 86 ? 5.254 -13.422 26.163 1.00 17.64 86 ILE A N 1
ATOM 704 C CA . ILE A 1 86 ? 4.249 -12.508 25.623 1.00 18.18 86 ILE A CA 1
ATOM 705 C C . ILE A 1 86 ? 4.144 -12.500 24.094 1.00 22.31 86 ILE A C 1
ATOM 706 O O . ILE A 1 86 ? 3.033 -12.445 23.548 1.00 20.44 86 ILE A O 1
ATOM 711 N N . PRO A 1 87 ? 5.289 -12.558 23.392 1.00 21.36 87 PRO A N 1
ATOM 712 C CA . PRO A 1 87 ? 5.159 -12.604 21.933 1.00 19.56 87 PRO A CA 1
ATOM 713 C C . PRO A 1 87 ? 4.483 -13.890 21.420 1.00 19.17 87 PRO A C 1
ATOM 714 O O . PRO A 1 87 ? 4.036 -13.935 20.279 1.00 21.42 87 PRO A O 1
ATOM 718 N N . TYR A 1 88 ? 4.377 -14.910 22.265 1.00 20.65 88 TYR A N 1
ATOM 719 C CA . TYR A 1 88 ? 3.912 -16.213 21.805 1.00 15.76 88 TYR A CA 1
ATOM 720 C C . TYR A 1 88 ? 2.544 -16.582 22.361 1.00 19.10 88 TYR A C 1
ATOM 721 O O . TYR A 1 88 ? 2.084 -17.720 22.218 1.00 19.85 88 TYR A O 1
ATOM 730 N N . LEU A 1 89 ? 1.899 -15.604 22.992 1.00 16.55 89 LEU A N 1
ATOM 731 C CA . LEU A 1 89 ? 0.514 -15.736 23.407 1.00 19.07 89 LEU A CA 1
ATOM 732 C C . LEU A 1 89 ? -0.410 -15.510 22.215 1.00 20.14 89 LEU A C 1
ATOM 733 O O . LEU A 1 89 ? -0.259 -14.541 21.464 1.00 19.12 89 LEU A O 1
ATOM 738 N N . ILE A 1 90 ? -1.348 -16.427 22.023 1.00 18.73 90 ILE A N 1
ATOM 739 C CA . ILE A 1 90 ? -2.363 -16.237 21.006 1.00 19.49 90 ILE A CA 1
ATOM 740 C C . ILE A 1 90 ? -3.294 -15.116 21.456 1.00 22.47 90 ILE A C 1
ATOM 741 O O . ILE A 1 90 ? -3.382 -14.780 22.646 1.00 17.30 90 ILE A O 1
ATOM 746 N N . TYR A 1 91 ? -3.997 -14.547 20.490 1.00 20.19 91 TYR A N 1
ATOM 747 C CA . TYR A 1 91 ? -4.767 -13.333 20.693 1.00 27.18 91 TYR A CA 1
ATOM 748 C C . TYR A 1 91 ? -5.484 -13.195 22.064 1.00 22.88 91 TYR A C 1
ATOM 749 O O . TYR A 1 91 ? -5.295 -12.198 22.758 1.00 23.67 91 TYR A O 1
ATOM 758 N N . PRO A 1 92 ? -6.309 -14.185 22.451 1.00 22.31 92 PRO A N 1
ATOM 759 C CA . PRO A 1 92 ? -7.098 -14.023 23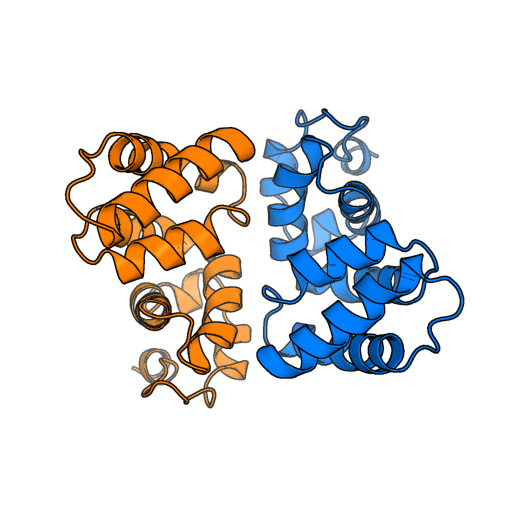.686 1.00 23.61 92 PRO A CA 1
ATOM 760 C C . PRO A 1 92 ? -6.252 -14.070 24.966 1.00 26.10 92 PRO A C 1
ATOM 761 O O . PRO A 1 92 ? -6.659 -13.508 25.980 1.00 20.30 92 PRO A O 1
ATOM 765 N N . ASN A 1 93 ? -5.115 -14.758 24.924 1.00 19.91 93 ASN A N 1
ATOM 766 C CA . ASN A 1 93 ? -4.245 -14.828 26.086 1.00 19.56 93 ASN A CA 1
ATOM 767 C C . ASN A 1 93 ? -3.420 -13.552 26.166 1.00 19.82 93 ASN A C 1
ATOM 768 O O . ASN A 1 93 ? -3.154 -13.033 27.259 1.00 22.62 93 ASN A O 1
ATOM 773 N N . LYS A 1 94 ? -3.038 -13.041 25.000 1.00 19.33 94 LYS A N 1
ATOM 774 C CA . LYS A 1 94 ? -2.380 -11.744 24.883 1.00 19.14 94 LYS A CA 1
ATOM 775 C C . LYS A 1 94 ? -3.239 -10.668 25.555 1.00 19.83 94 LYS A C 1
ATOM 776 O O . LYS A 1 94 ? -2.738 -9.826 26.315 1.00 16.33 94 LYS A O 1
ATOM 782 N N . GLN A 1 95 ? -4.544 -10.722 25.284 1.00 22.31 95 GLN A N 1
ATOM 783 C CA . GLN A 1 95 ? -5.492 -9.762 25.838 1.00 25.36 95 GLN A CA 1
ATOM 784 C C . 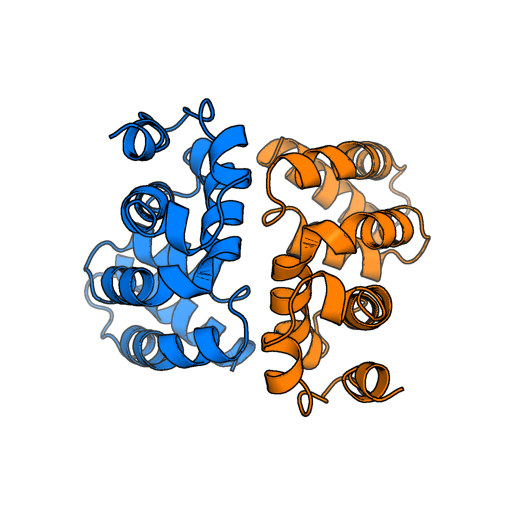GLN A 1 95 ? -5.540 -9.829 27.356 1.00 19.10 95 GLN A C 1
ATOM 785 O O . GLN A 1 95 ? -5.565 -8.792 28.014 1.00 18.40 95 GLN A O 1
ATOM 791 N N . LEU A 1 96 ? -5.518 -11.042 27.908 1.00 23.50 96 LEU A N 1
ATOM 792 C CA . LEU A 1 96 ? -5.603 -11.217 29.357 1.00 21.17 96 LEU A CA 1
ATOM 793 C C . LEU A 1 96 ? -4.453 -10.523 30.093 1.00 26.96 96 LEU A C 1
ATOM 794 O O . LEU A 1 96 ? -4.630 -10.024 31.204 1.00 26.50 96 LEU A O 1
ATOM 799 N N . VAL A 1 97 ? -3.278 -10.484 29.476 1.00 18.80 97 VAL A N 1
ATOM 800 C CA . VAL A 1 97 ? -2.092 -9.970 30.163 1.00 18.67 97 VAL A CA 1
ATOM 801 C C . VAL A 1 97 ? -1.850 -8.493 29.916 1.00 20.11 97 VAL A C 1
ATOM 802 O O . VAL A 1 97 ? -0.992 -7.889 30.564 1.00 19.34 97 VAL A O 1
ATOM 806 N N . LYS A 1 98 ? -2.603 -7.900 28.991 1.00 16.56 98 LYS A N 1
ATOM 807 C CA . LYS A 1 98 ? -2.363 -6.505 28.658 1.00 22.82 98 LYS A CA 1
ATOM 808 C C . LYS A 1 98 ? -2.372 -5.638 29.917 1.00 19.02 98 LYS A C 1
ATOM 809 O O . LYS A 1 98 ? -1.522 -4.772 30.069 1.00 18.28 98 LYS A O 1
ATOM 815 N N . SER A 1 99 ? -3.333 -5.881 30.809 1.00 21.29 99 SER A N 1
ATOM 816 C CA . SER A 1 99 ? -3.504 -5.062 32.017 1.00 19.99 99 SER A CA 1
ATOM 817 C C . SER A 1 99 ? -2.258 -5.012 32.871 1.00 17.80 99 SER A C 1
ATOM 818 O O . SER A 1 99 ? -1.907 -3.950 33.392 1.00 13.94 99 SER A O 1
ATOM 821 N N . GLU A 1 100 ? -1.609 -6.162 33.038 1.00 19.77 100 GLU A N 1
ATOM 822 C CA . GLU A 1 100 ? -0.398 -6.229 33.851 1.00 19.75 100 GLU A CA 1
ATOM 823 C C . GLU A 1 100 ? 0.747 -5.486 33.183 1.00 21.58 100 GLU A C 1
ATOM 824 O O . GLU A 1 100 ? 1.524 -4.815 33.869 1.00 15.51 100 GLU A O 1
ATOM 830 N N . LEU A 1 101 ? 0.852 -5.592 31.854 1.00 18.50 101 LEU A N 1
ATOM 831 C CA . LEU A 1 101 ? 1.849 -4.811 31.132 1.00 17.89 101 LEU A CA 1
ATOM 832 C C . LEU A 1 101 ? 1.625 -3.309 31.347 1.00 16.52 101 LEU A C 1
ATOM 833 O O . LEU A 1 101 ? 2.565 -2.575 31.639 1.00 17.73 101 LEU A O 1
ATOM 838 N N . GLU A 1 102 ? 0.390 -2.849 31.184 1.00 13.93 102 GLU A N 1
ATOM 839 C CA . GLU A 1 102 ? 0.089 -1.434 31.375 1.00 17.83 102 GLU A CA 1
ATOM 840 C C . GLU A 1 102 ? 0.539 -1.010 32.770 1.00 14.69 102 GLU A C 1
ATOM 841 O O . GLU A 1 102 ? 1.245 -0.010 32.939 1.00 13.26 102 GLU A O 1
ATOM 847 N N . ARG A 1 103 ? 0.137 -1.782 33.768 1.00 18.37 103 ARG A N 1
ATOM 848 C CA . ARG A 1 103 ? 0.499 -1.457 35.150 1.00 18.65 103 ARG A CA 1
ATOM 849 C C . ARG A 1 1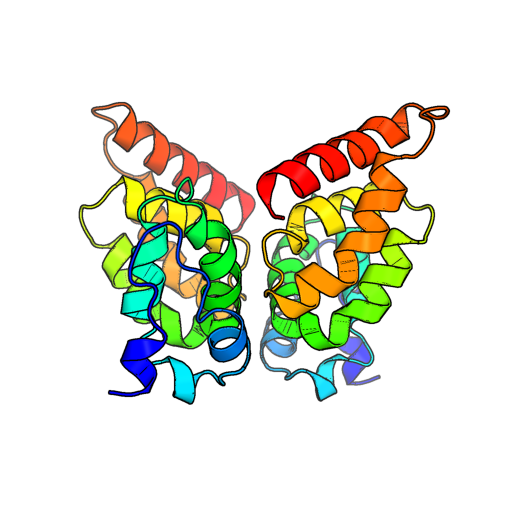03 ? 2.011 -1.398 35.309 1.00 17.74 103 ARG A C 1
ATOM 850 O O . ARG A 1 103 ? 2.533 -0.466 35.885 1.00 14.72 103 ARG A O 1
ATOM 858 N N . LEU A 1 104 ? 2.723 -2.377 34.761 1.00 20.36 104 LEU A N 1
ATOM 859 C CA . LEU A 1 104 ? 4.175 -2.405 34.940 1.00 18.83 104 LEU A CA 1
ATOM 860 C C . LEU A 1 104 ? 4.889 -1.254 34.212 1.00 17.52 104 LEU A C 1
ATOM 861 O O . LEU A 1 104 ? 5.878 -0.706 34.702 1.00 18.24 104 LEU A O 1
ATOM 866 N N . SER A 1 105 ? 4.370 -0.843 33.062 1.00 20.16 105 SER A N 1
ATOM 867 C CA . SER A 1 105 ? 4.997 0.267 32.337 1.00 16.30 105 SER A CA 1
ATOM 868 C C . SER A 1 105 ? 4.771 1.597 33.042 1.00 20.20 105 SER A C 1
ATOM 869 O O . SER A 1 105 ? 5.400 2.595 32.705 1.00 21.55 105 SER A O 1
ATOM 872 N N . SER A 1 106 ? 3.884 1.609 34.035 1.00 18.68 106 SER A N 1
ATOM 873 C CA . SER A 1 106 ? 3.560 2.848 34.738 1.00 22.66 106 SER A CA 1
ATOM 874 C C . SER A 1 106 ? 4.263 2.959 36.088 1.00 21.57 106 SER A C 1
ATOM 875 O O . SER A 1 106 ? 4.094 3.953 36.793 1.00 20.40 106 SER A O 1
ATOM 878 N N . LEU A 1 107 ? 5.030 1.941 36.464 1.00 21.34 107 LEU A N 1
ATOM 879 C CA . LEU A 1 107 ? 5.665 1.947 37.792 1.00 25.87 107 LEU A CA 1
ATOM 880 C C . LEU A 1 107 ? 6.699 3.070 37.910 1.00 20.50 107 LEU A C 1
ATOM 881 O O . LEU A 1 107 ? 7.423 3.361 36.966 1.00 22.68 107 LEU A O 1
ATOM 886 N N . GLU A 1 108 ? 6.750 3.715 39.064 1.00 27.60 108 GLU A N 1
ATOM 887 C CA . GLU A 1 108 ? 7.797 4.692 39.324 1.00 29.67 108 GLU A CA 1
ATOM 888 C C . GLU A 1 108 ? 9.117 3.934 39.509 1.00 22.38 108 GLU A C 1
ATOM 889 O O . GLU A 1 108 ? 9.185 2.984 40.294 1.00 26.25 108 GLU A O 1
ATOM 895 N N . ILE A 1 109 ? 10.159 4.343 38.791 1.00 20.16 109 ILE A N 1
ATOM 896 C CA . ILE A 1 109 ? 11.454 3.653 38.877 1.00 21.93 109 ILE A CA 1
ATOM 897 C C . ILE A 1 109 ? 12.293 4.160 40.057 1.00 27.90 109 ILE A C 1
ATOM 898 O O . ILE A 1 109 ? 13.077 5.108 39.938 1.00 24.81 109 ILE A O 1
ATOM 903 N N . ILE A 1 110 ? 12.112 3.500 41.194 1.00 22.71 110 ILE A N 1
ATOM 904 C CA . ILE A 1 110 ? 12.772 3.862 42.432 1.00 21.81 110 ILE A CA 1
ATOM 905 C C . ILE A 1 110 ? 13.984 2.960 42.671 1.00 21.02 110 ILE A C 1
ATOM 906 O O . ILE A 1 110 ? 15.105 3.436 42.840 1.00 19.89 110 ILE A O 1
ATOM 911 N N . ASN A 1 111 ? 13.743 1.655 42.683 1.00 22.60 111 ASN A N 1
ATOM 912 C CA . ASN A 1 111 ? 14.784 0.638 42.549 1.00 21.02 111 ASN A CA 1
ATOM 913 C C . ASN A 1 111 ? 15.100 0.514 41.062 1.00 23.61 111 ASN A C 1
ATOM 914 O O . ASN A 1 111 ? 14.249 0.083 40.276 1.00 17.49 111 ASN A O 1
ATOM 919 N N . GLU A 1 112 ? 16.312 0.907 40.664 1.00 23.88 112 GLU A N 1
ATOM 920 C CA . GLU A 1 112 ? 16.637 0.984 39.240 1.00 24.41 112 GLU A CA 1
ATOM 921 C C . GLU A 1 112 ? 16.629 -0.399 38.577 1.00 24.34 112 GLU A C 1
ATOM 922 O O . GLU A 1 112 ? 16.580 -0.504 37.354 1.00 21.86 112 GLU A O 1
ATOM 928 N N . ASP A 1 113 ? 16.686 -1.462 39.376 1.00 22.62 113 ASP A N 1
ATOM 929 C CA . ASP A 1 113 ? 16.661 -2.806 38.794 1.00 24.32 113 ASP A CA 1
ATOM 930 C C . ASP A 1 113 ? 15.335 -3.019 38.082 1.00 24.76 113 ASP A C 1
ATOM 931 O O . ASP A 1 113 ? 15.201 -3.906 37.245 1.00 23.54 113 ASP A O 1
ATOM 936 N N . ILE A 1 114 ? 14.355 -2.199 38.432 1.00 21.34 114 ILE A N 1
ATOM 937 C CA . ILE A 1 114 ? 13.015 -2.328 37.883 1.00 23.93 114 ILE A CA 1
ATOM 938 C C . ILE A 1 114 ? 12.901 -1.770 36.456 1.00 22.90 114 ILE A C 1
ATOM 939 O O . ILE A 1 114 ? 11.938 -2.074 35.740 1.00 19.29 114 ILE A O 1
ATOM 944 N N . ARG A 1 115 ? 13.886 -0.978 36.032 1.00 18.90 115 ARG A N 1
ATOM 945 C CA . ARG A 1 115 ? 13.780 -0.271 34.751 1.00 21.05 115 ARG A CA 1
ATOM 946 C C . ARG A 1 115 ? 13.539 -1.206 33.570 1.00 20.57 115 ARG A C 1
ATOM 947 O O . ARG A 1 115 ? 12.789 -0.878 32.648 1.00 22.70 115 ARG A O 1
ATOM 955 N N . GLU A 1 116 ? 14.198 -2.358 33.603 1.00 17.27 116 GLU A N 1
ATOM 956 C CA . GLU A 1 116 ? 14.167 -3.318 32.512 1.00 25.87 116 GLU A CA 1
ATOM 957 C C . GLU A 1 116 ? 12.753 -3.849 32.345 1.00 25.24 116 GLU A C 1
ATOM 958 O O . GLU A 1 116 ? 12.333 -4.163 31.230 1.00 24.04 116 GLU A O 1
ATOM 964 N N . ILE A 1 117 ? 12.027 -3.968 33.457 1.00 19.93 117 ILE A N 1
ATOM 965 C CA . ILE A 1 117 ? 10.649 -4.447 33.400 1.00 22.45 117 ILE A CA 1
ATOM 966 C C . ILE A 1 117 ? 9.754 -3.338 32.882 1.00 18.63 117 ILE A C 1
ATOM 967 O O . ILE A 1 117 ? 8.869 -3.579 32.067 1.00 20.47 117 ILE A O 1
ATOM 972 N N . VAL A 1 118 ? 9.968 -2.129 33.385 1.00 14.28 118 VAL A N 1
ATOM 973 C CA . VAL A 1 118 ? 9.169 -0.988 32.964 1.00 17.85 118 VAL A CA 1
ATOM 974 C C . VAL A 1 118 ? 9.338 -0.770 31.473 1.00 22.00 118 VAL A C 1
ATOM 975 O O . VAL A 1 118 ? 8.353 -0.645 30.731 1.00 16.45 118 VAL A O 1
ATOM 979 N N . ASN A 1 119 ? 10.595 -0.707 31.038 1.00 17.24 119 ASN A N 1
ATOM 980 C CA . ASN A 1 119 ? 10.890 -0.428 29.629 1.00 18.44 119 ASN A CA 1
ATOM 981 C C . ASN A 1 119 ? 10.530 -1.561 28.688 1.00 19.42 119 ASN A C 1
ATOM 982 O O . ASN A 1 119 ? 10.096 -1.314 27.559 1.00 18.80 119 ASN A O 1
ATOM 987 N N . LEU A 1 120 ? 10.710 -2.801 29.133 1.00 20.07 120 LEU A N 1
ATOM 988 C CA . LEU A 1 120 ? 10.294 -3.948 28.320 1.00 20.92 120 LEU A CA 1
ATOM 989 C C . LEU A 1 120 ? 8.778 -3.901 28.106 1.00 19.29 120 LEU A C 1
ATOM 990 O O . LEU A 1 120 ? 8.295 -4.077 26.993 1.00 18.56 120 LEU A O 1
ATOM 995 N N . SER A 1 121 ? 8.027 -3.668 29.179 1.00 19.19 121 SER A N 1
ATOM 996 C CA . SER A 1 121 ? 6.573 -3.568 29.081 1.00 17.81 121 SER A CA 1
ATOM 997 C C . SER A 1 121 ? 6.170 -2.459 28.095 1.00 17.51 121 SER A C 1
ATOM 998 O O . SER A 1 121 ? 5.300 -2.660 27.242 1.00 17.21 121 SER A O 1
ATOM 1001 N N . LYS A 1 122 ? 6.804 -1.295 28.210 1.00 17.68 122 LYS A N 1
ATOM 1002 C CA . LYS A 1 122 ? 6.601 -0.221 27.238 1.00 20.62 122 LYS A CA 1
ATOM 1003 C C . LYS A 1 122 ? 6.830 -0.706 25.810 1.00 21.37 122 LYS A C 1
ATOM 1004 O O . LYS A 1 122 ? 5.974 -0.530 24.939 1.00 18.68 122 LYS A O 1
ATOM 1010 N N . ASP A 1 123 ? 7.999 -1.283 25.558 1.00 21.14 123 ASP A N 1
ATOM 1011 C CA . ASP A 1 123 ? 8.341 -1.721 24.212 1.00 21.69 123 ASP A CA 1
ATOM 1012 C C . ASP A 1 123 ? 7.331 -2.736 23.700 1.00 22.07 123 ASP A C 1
ATOM 1013 O O . ASP A 1 123 ? 6.882 -2.656 22.559 1.00 21.17 123 ASP A O 1
ATOM 1018 N N . TYR A 1 124 ? 6.978 -3.691 24.552 1.00 17.91 124 TYR A N 1
ATOM 1019 C CA . TYR A 1 124 ? 6.067 -4.757 24.156 1.00 20.11 124 TYR A CA 1
ATOM 1020 C C . TYR A 1 124 ? 4.639 -4.266 23.985 1.00 20.28 124 TYR A C 1
ATOM 1021 O O . TYR A 1 124 ? 3.904 -4.795 23.154 1.00 19.73 124 TYR A O 1
ATOM 1030 N N . LEU A 1 125 ? 4.235 -3.263 24.761 1.00 14.57 125 LEU A N 1
ATOM 1031 C CA . LEU A 1 125 ? 2.916 -2.689 24.526 1.00 21.01 125 LEU A CA 1
ATOM 1032 C C . LEU A 1 125 ? 2.915 -2.069 23.125 1.00 22.25 125 LEU A C 1
ATOM 1033 O O . LEU A 1 125 ? 2.009 -2.316 22.340 1.00 21.56 125 LEU A O 1
ATOM 1038 N N . HIS A 1 126 ? 3.957 -1.298 22.823 1.00 18.08 126 HIS A N 1
ATOM 1039 C CA . HIS A 1 126 ? 4.127 -0.642 21.524 1.00 28.09 126 HIS A CA 1
ATOM 1040 C C . HIS A 1 126 ? 4.115 -1.618 20.345 1.00 27.23 126 HIS A C 1
ATOM 1041 O O . HIS A 1 126 ? 3.497 -1.368 19.307 1.00 29.88 126 HIS A O 1
ATOM 1048 N N . PHE A 1 127 ? 4.828 -2.722 20.500 1.00 26.84 127 PHE A N 1
ATOM 1049 C CA . PHE A 1 127 ? 5.032 -3.633 19.386 1.00 27.50 127 PHE A CA 1
ATOM 1050 C C . PHE A 1 127 ? 3.878 -4.613 19.205 1.00 22.66 127 PHE A C 1
ATOM 1051 O O . PHE A 1 127 ? 3.341 -4.726 18.118 1.00 24.12 127 PHE A O 1
ATOM 1059 N N . TYR A 1 128 ? 3.478 -5.305 20.269 1.00 19.94 128 TYR A N 1
ATOM 1060 C CA . TYR A 1 128 ? 2.492 -6.380 20.129 1.00 21.50 128 TYR A CA 1
ATOM 1061 C C . TYR A 1 128 ? 1.013 -5.995 20.137 1.00 19.48 128 TYR A C 1
ATOM 1062 O O . TYR A 1 128 ? 0.180 -6.763 19.662 1.00 26.25 128 TYR A O 1
ATOM 1071 N N . TYR A 1 129 ? 0.674 -4.827 20.662 1.00 21.10 129 TYR A N 1
ATOM 1072 C CA . TYR A 1 129 ? -0.739 -4.465 20.766 1.00 25.75 129 TYR A CA 1
ATOM 1073 C C . TYR A 1 129 ? -1.220 -3.414 19.771 1.00 24.07 129 TYR A C 1
ATOM 1074 O O . TYR A 1 129 ? -0.432 -2.604 19.282 1.00 30.84 129 TYR A O 1
ATOM 1083 N N . THR B 1 2 ? -13.341 -24.727 1.882 1.00 49.10 2 THR B N 1
ATOM 1084 C CA . THR B 1 2 ? -13.206 -23.368 1.361 1.00 53.01 2 THR B CA 1
ATOM 1085 C C . THR B 1 2 ? -13.458 -22.331 2.457 1.00 54.71 2 THR B C 1
ATOM 1086 O O . THR B 1 2 ? -13.009 -21.185 2.361 1.00 55.86 2 THR B O 1
ATOM 1090 N N . SER B 1 3 ? -14.179 -22.735 3.498 1.00 47.85 3 SER B N 1
ATOM 1091 C CA . SER B 1 3 ? -14.465 -21.836 4.608 1.00 48.40 3 SER B CA 1
ATOM 1092 C C . SER B 1 3 ? -13.214 -21.626 5.451 1.00 52.66 3 SER B C 1
ATOM 1093 O O . SER B 1 3 ? -12.993 -20.543 6.008 1.00 47.07 3 SER B O 1
ATOM 1096 N N . LEU B 1 4 ? -12.403 -22.676 5.546 1.00 49.75 4 LEU B N 1
ATOM 1097 C CA . LEU B 1 4 ? -11.148 -22.615 6.274 1.00 42.60 4 LEU B CA 1
ATOM 1098 C C . LEU B 1 4 ? -10.212 -21.622 5.599 1.00 44.26 4 LEU B C 1
ATOM 1099 O O . LEU B 1 4 ? -9.622 -20.755 6.254 1.00 39.09 4 LEU B O 1
ATOM 1104 N N . ARG B 1 5 ? -10.103 -21.746 4.278 1.00 35.74 5 ARG B N 1
ATOM 1105 C CA . ARG B 1 5 ? -9.185 -20.925 3.497 1.00 36.79 5 ARG B CA 1
ATOM 1106 C C . ARG B 1 5 ? -9.487 -19.434 3.607 1.00 40.23 5 ARG B C 1
ATOM 1107 O O . ARG B 1 5 ? -8.623 -18.599 3.340 1.00 39.03 5 ARG B O 1
ATOM 1115 N 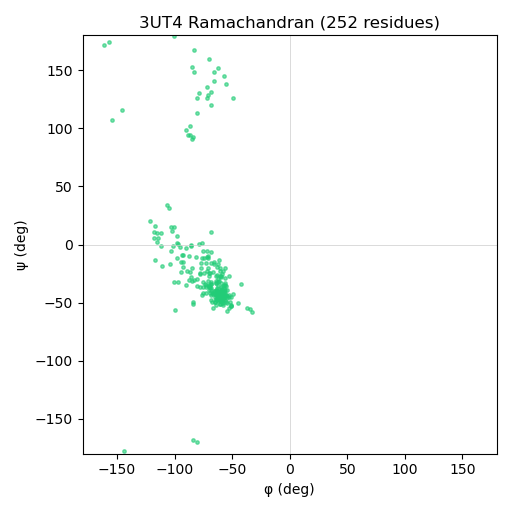N . ASP B 1 6 ? -10.709 -19.109 4.017 1.00 41.93 6 ASP B N 1
ATOM 1116 C CA . ASP B 1 6 ? -11.125 -17.727 4.244 1.00 37.07 6 ASP B CA 1
ATOM 1117 C C . ASP B 1 6 ? -10.447 -17.181 5.506 1.00 39.70 6 ASP B C 1
ATOM 1118 O O . ASP B 1 6 ? -10.298 -15.967 5.660 1.00 42.82 6 ASP B O 1
ATOM 1123 N N . LEU B 1 7 ? -10.032 -18.079 6.401 1.00 36.72 7 LEU B N 1
ATOM 1124 C CA . LEU B 1 7 ? -9.357 -17.683 7.647 1.00 38.37 7 LEU B CA 1
ATOM 1125 C C . LEU B 1 7 ? -7.921 -17.200 7.412 1.00 33.90 7 LEU B C 1
ATOM 1126 O O . LEU B 1 7 ? -7.318 -16.566 8.278 1.00 33.10 7 LEU B O 1
ATOM 1131 N N . ILE B 1 8 ? -7.380 -17.505 6.238 1.00 31.50 8 ILE B N 1
ATOM 1132 C CA . ILE B 1 8 ? -6.047 -17.048 5.879 1.00 31.20 8 ILE B CA 1
ATOM 1133 C C . ILE B 1 8 ? -6.021 -15.538 5.691 1.00 33.78 8 ILE B C 1
ATOM 1134 O O . ILE B 1 8 ? -6.875 -14.978 4.995 1.00 34.96 8 ILE B O 1
ATOM 1139 N N . PRO B 1 9 ? -5.043 -14.869 6.321 1.00 27.59 9 PRO B N 1
ATOM 1140 C CA . PRO B 1 9 ? -4.911 -13.423 6.127 1.00 28.16 9 PRO B CA 1
ATOM 1141 C C . PRO B 1 9 ? -4.789 -13.074 4.637 1.00 28.27 9 PRO B C 1
ATOM 1142 O O . PRO B 1 9 ? -4.076 -13.756 3.908 1.00 29.33 9 PRO B O 1
ATOM 1146 N N . LYS B 1 10 ? -5.473 -12.022 4.199 1.00 26.37 10 LYS B N 1
ATOM 1147 C CA . LYS B 1 10 ? -5.483 -11.647 2.787 1.00 27.41 10 LYS B CA 1
ATOM 1148 C C . LYS B 1 10 ? -4.472 -10.541 2.501 1.00 28.78 10 LYS B C 1
ATOM 1149 O O . LYS B 1 10 ? -4.178 -10.243 1.342 1.00 28.40 10 LYS B O 1
ATOM 1155 N N . HIS B 1 11 ? -3.937 -9.932 3.558 1.00 26.09 11 HIS B N 1
ATOM 1156 C CA . HIS B 1 11 ? -2.943 -8.870 3.397 1.00 29.30 11 HIS B CA 1
ATOM 1157 C C . HIS B 1 11 ? -2.165 -8.681 4.700 1.00 22.73 11 HIS B C 1
ATOM 1158 O O . HIS B 1 11 ? -2.532 -9.249 5.721 1.00 23.79 11 HIS B O 1
ATOM 1165 N N . LYS B 1 12 ? -1.109 -7.872 4.656 1.00 21.36 12 LYS B N 1
ATOM 1166 C CA . LYS B 1 12 ? -0.141 -7.790 5.754 1.00 22.77 12 LYS B CA 1
ATOM 1167 C C . LYS B 1 12 ? -0.652 -7.094 7.025 1.00 25.88 12 LYS B C 1
ATOM 1168 O O . LYS B 1 12 ? 0.057 -7.050 8.039 1.00 19.34 12 LYS B O 1
ATOM 1174 N N . PHE B 1 13 ? -1.864 -6.541 6.969 1.00 27.05 13 PHE B N 1
ATOM 1175 C CA . PHE B 1 13 ? -2.464 -5.884 8.141 1.00 24.62 13 PHE B CA 1
ATOM 1176 C C . PHE B 1 13 ? -3.703 -6.622 8.620 1.00 22.06 13 PHE B C 1
ATOM 1177 O O . PHE B 1 13 ? -4.343 -6.200 9.582 1.00 28.84 13 PHE B O 1
ATOM 1185 N N . ASP B 1 14 ? -4.020 -7.737 7.967 1.00 22.54 14 ASP B N 1
ATOM 1186 C CA . ASP B 1 14 ? -5.327 -8.401 8.117 1.00 30.91 14 ASP B CA 1
ATOM 1187 C C . ASP B 1 14 ? -5.443 -9.390 9.285 1.00 23.92 14 ASP B C 1
ATOM 1188 O O . ASP B 1 14 ? -5.128 -10.570 9.139 1.00 27.72 14 ASP B O 1
ATOM 1193 N N . ASN B 1 15 ? -5.940 -8.913 10.423 1.00 27.03 15 ASN B N 1
ATOM 1194 C CA . ASN B 1 15 ? -6.151 -9.758 11.595 1.00 32.20 15 ASN B CA 1
ATOM 1195 C C . ASN B 1 15 ? -7.620 -10.137 11.789 1.00 31.10 15 ASN B C 1
ATOM 1196 O O . ASN B 1 15 ? -8.008 -10.604 12.863 1.00 23.74 15 ASN B O 1
ATOM 1201 N N . SER B 1 16 ? -8.434 -9.940 10.754 1.00 30.43 16 SER B N 1
ATOM 1202 C CA . SER B 1 16 ? -9.882 -10.162 10.865 1.00 28.54 16 SER B CA 1
ATOM 1203 C C . SER B 1 16 ? -10.243 -11.606 11.244 1.00 29.26 16 SER B C 1
ATOM 1204 O O . SER B 1 16 ? -11.285 -11.855 11.851 1.00 31.54 16 SER B O 1
ATOM 1207 N N . THR B 1 17 ? -9.377 -12.552 10.888 1.00 25.92 17 THR B N 1
ATOM 1208 C CA . THR B 1 17 ? -9.644 -13.967 11.133 1.00 28.71 17 THR B CA 1
ATOM 1209 C C . THR B 1 17 ? -8.972 -14.517 12.398 1.00 29.20 17 THR B C 1
ATOM 1210 O O . THR B 1 17 ? -9.102 -15.699 12.715 1.00 27.82 17 THR B O 1
ATOM 1214 N N . ILE B 1 18 ? -8.261 -13.659 13.118 1.00 30.28 18 ILE B N 1
ATOM 1215 C CA . ILE B 1 18 ? -7.384 -14.122 14.198 1.00 32.46 18 ILE B CA 1
ATOM 1216 C C . ILE B 1 18 ? -8.095 -14.848 15.344 1.00 33.17 18 ILE B C 1
ATOM 1217 O O . ILE B 1 18 ? -7.591 -15.858 15.840 1.00 34.97 18 ILE B O 1
ATOM 1222 N N . ASP B 1 19 ? -9.264 -14.359 15.752 1.00 36.28 19 ASP B N 1
ATOM 1223 C CA . ASP B 1 19 ? -10.026 -15.035 16.806 1.00 36.69 19 ASP B CA 1
ATOM 1224 C C . ASP B 1 19 ? -10.487 -16.419 16.375 1.00 32.81 19 ASP B C 1
ATOM 1225 O O . ASP B 1 19 ? -10.414 -17.379 17.138 1.00 32.54 19 ASP B O 1
ATOM 1230 N N . GLN B 1 20 ? -10.976 -16.513 15.146 1.00 32.34 20 GLN B N 1
ATOM 1231 C CA . GLN B 1 20 ? -11.420 -17.782 14.608 1.00 37.91 20 GLN B CA 1
ATOM 1232 C C . GLN B 1 20 ? -10.238 -18.747 14.546 1.00 33.43 20 GLN B C 1
ATOM 1233 O O . GLN B 1 20 ? -10.364 -19.914 14.912 1.00 32.44 20 GLN B O 1
ATOM 1239 N N . LEU B 1 21 ? -9.095 -18.251 14.075 1.00 33.63 21 LEU B N 1
ATOM 1240 C CA . LEU B 1 21 ? -7.875 -19.057 14.000 1.00 31.92 21 LEU B CA 1
ATOM 1241 C C . LEU B 1 21 ? -7.445 -19.572 15.379 1.00 27.46 21 LEU B C 1
ATOM 1242 O O . LEU B 1 21 ? -7.072 -20.740 15.521 1.00 30.28 21 LEU B O 1
ATOM 1247 N N . CYS B 1 22 ? -7.502 -18.702 16.386 1.00 27.97 22 CYS B N 1
ATOM 1248 C CA . CYS B 1 22 ? -7.049 -19.062 17.737 1.00 30.38 22 CYS B CA 1
ATOM 1249 C C . CYS B 1 22 ? -7.942 -20.096 18.427 1.00 35.20 22 CYS B C 1
ATOM 1250 O O . CYS B 1 22 ? -7.781 -20.361 19.622 1.00 34.07 22 CYS B O 1
ATOM 1253 N N . LYS B 1 23 ? -8.863 -20.694 17.675 1.00 31.53 23 LYS B N 1
ATOM 1254 C CA . LYS B 1 23 ? -9.834 -21.618 18.258 1.00 35.43 23 LYS B CA 1
ATOM 1255 C C . LYS B 1 23 ? -9.729 -23.046 17.740 1.00 40.40 23 LYS B C 1
ATOM 1256 O O . LYS B 1 23 ? -10.313 -23.961 18.321 1.00 42.63 23 LYS B O 1
ATOM 1262 N N . LEU B 1 24 ? -8.991 -23.236 16.652 1.00 38.29 24 LEU B N 1
ATOM 1263 C CA . LEU B 1 24 ? -8.949 -24.525 15.971 1.00 36.87 24 LEU B CA 1
ATOM 1264 C C . LEU B 1 24 ? -7.966 -25.511 16.607 1.00 36.94 24 LEU B C 1
ATOM 1265 O O . LEU B 1 24 ? -6.939 -25.113 17.164 1.00 35.18 24 LEU B O 1
ATOM 1270 N N . ILE B 1 25 ? -8.292 -26.798 16.517 1.00 40.57 25 ILE B N 1
ATOM 1271 C CA . ILE B 1 25 ? -7.389 -27.866 16.943 1.00 43.00 25 ILE B CA 1
ATOM 1272 C C . ILE B 1 25 ? -6.406 -28.168 15.812 1.00 39.68 25 ILE B C 1
ATOM 1273 O O . ILE B 1 25 ? -6.608 -27.733 14.675 1.00 38.27 25 ILE B O 1
ATOM 1278 N N . ASP B 1 26 ? -5.361 -28.934 16.120 1.00 36.88 26 ASP B N 1
ATOM 1279 C CA . ASP B 1 26 ? -4.314 -29.238 15.142 1.00 36.36 26 ASP B CA 1
ATOM 1280 C C . ASP B 1 26 ? -4.834 -29.765 13.792 1.00 40.06 26 ASP B C 1
ATOM 1281 O O . ASP B 1 26 ? -4.368 -29.327 12.737 1.00 38.24 26 ASP B O 1
ATOM 1286 N N . ASN B 1 27 ? -5.789 -30.695 13.817 1.00 39.20 27 ASN B N 1
ATOM 1287 C CA . ASN B 1 27 ? -6.298 -31.287 12.572 1.00 41.48 27 ASN B CA 1
ATOM 1288 C C . ASN B 1 27 ? -7.339 -30.417 11.867 1.00 40.59 27 ASN B C 1
ATOM 1289 O O . ASN B 1 27 ? -7.718 -30.681 10.719 1.00 39.73 27 ASN B O 1
ATOM 1294 N N . GLU B 1 28 ? -7.794 -29.380 12.562 1.00 37.56 28 GLU B N 1
ATOM 1295 C CA . GLU B 1 28 ? -8.738 -28.429 11.995 1.00 40.91 28 GLU B CA 1
ATOM 1296 C C . GLU B 1 28 ? -8.008 -27.341 11.218 1.00 41.24 28 GLU B C 1
ATOM 1297 O O . GLU B 1 28 ? -8.554 -26.772 10.273 1.00 41.31 28 GLU B O 1
ATOM 1303 N N . ILE B 1 29 ? -6.767 -27.060 11.612 1.00 37.86 29 ILE B N 1
ATOM 1304 C CA . ILE B 1 29 ? -5.999 -25.977 10.999 1.00 33.50 29 ILE B CA 1
ATOM 1305 C C . ILE B 1 29 ? -4.939 -26.502 10.034 1.00 32.42 29 ILE B C 1
ATOM 1306 O O . ILE B 1 29 ? -4.420 -25.753 9.197 1.00 30.54 29 ILE B O 1
ATOM 1311 N N . GLU B 1 30 ? -4.623 -27.790 10.147 1.00 32.38 30 GLU B N 1
ATOM 1312 C CA . GLU B 1 30 ? -3.553 -28.397 9.350 1.00 32.29 30 GLU B CA 1
ATOM 1313 C C . GLU B 1 30 ? -3.591 -28.000 7.868 1.00 32.72 30 GLU B C 1
ATOM 1314 O O . GLU B 1 30 ? -2.574 -27.564 7.320 1.00 33.18 30 GLU B O 1
ATOM 1320 N N . PRO B 1 31 ? -4.768 -28.127 7.221 1.00 32.65 31 PRO B N 1
ATOM 1321 C CA . PR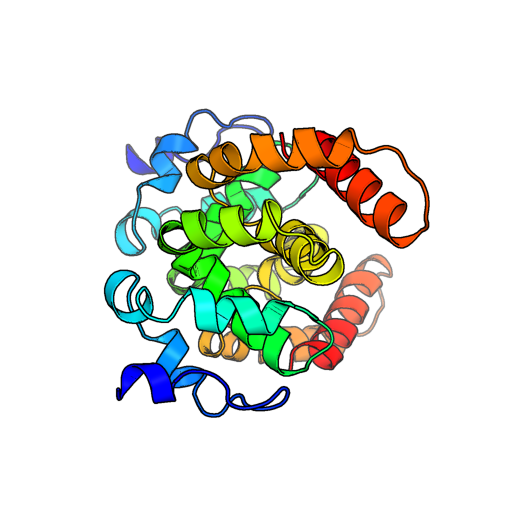O B 1 31 ? -4.884 -27.875 5.776 1.00 31.08 31 PRO B CA 1
ATOM 1322 C C . PRO B 1 31 ? -4.342 -26.519 5.332 1.00 34.07 31 PRO B C 1
ATOM 1323 O O . PRO B 1 31 ? -3.928 -26.370 4.182 1.00 28.07 31 PRO B O 1
ATOM 1327 N N . ILE B 1 32 ? -4.354 -25.544 6.232 1.00 31.06 32 ILE B N 1
ATOM 1328 C CA . ILE B 1 32 ? -3.920 -24.196 5.892 1.00 29.15 32 ILE B CA 1
ATOM 1329 C C . ILE B 1 32 ? -2.690 -23.756 6.690 1.00 28.29 32 ILE B C 1
ATOM 1330 O O . ILE B 1 32 ? -2.373 -22.571 6.736 1.00 28.65 32 ILE B O 1
ATOM 1335 N N . ILE B 1 33 ? -1.999 -24.703 7.317 1.00 27.96 33 ILE B N 1
ATOM 1336 C CA . ILE B 1 33 ? -0.831 -24.344 8.122 1.00 27.09 33 ILE B CA 1
ATOM 1337 C C . ILE B 1 33 ? 0.293 -23.720 7.286 1.00 22.13 33 ILE B C 1
ATOM 1338 O O . ILE B 1 33 ? 0.917 -22.754 7.711 1.00 21.83 33 ILE B O 1
ATOM 1343 N N . PHE B 1 34 ? 0.532 -24.242 6.086 1.00 27.65 34 PHE B N 1
ATOM 1344 C CA . PHE B 1 34 ? 1.588 -23.692 5.238 1.00 26.82 34 PHE B CA 1
ATOM 1345 C C . PHE B 1 34 ? 1.211 -22.273 4.816 1.00 22.34 34 PHE B C 1
ATOM 1346 O O . PHE B 1 34 ? 2.044 -21.366 4.847 1.00 19.81 34 PHE B O 1
ATOM 1354 N N . ASP B 1 35 ? -0.052 -22.085 4.447 1.00 22.53 35 ASP B N 1
ATOM 1355 C CA . ASP B 1 35 ? -0.577 -20.763 4.104 1.00 23.10 35 ASP B CA 1
ATOM 1356 C C . ASP B 1 35 ? -0.334 -19.749 5.240 1.00 19.45 35 ASP B C 1
ATOM 1357 O O . ASP B 1 35 ? 0.005 -18.591 4.996 1.00 15.14 35 ASP B O 1
ATOM 1362 N N . LEU B 1 36 ? -0.490 -20.189 6.483 1.00 20.70 36 LEU B N 1
ATOM 1363 C CA . LEU B 1 36 ? -0.254 -19.292 7.623 1.00 16.12 36 LEU B CA 1
ATOM 1364 C C . LEU B 1 36 ? 1.239 -18.977 7.771 1.00 14.64 36 LEU B C 1
ATOM 1365 O O . LEU B 1 36 ? 1.617 -17.845 8.053 1.00 17.16 36 LEU B O 1
ATOM 1370 N N . LEU B 1 37 ? 2.086 -19.979 7.550 1.00 19.09 37 LEU B N 1
ATOM 1371 C CA . LEU B 1 37 ? 3.535 -19.808 7.695 1.00 18.37 37 LEU B CA 1
ATOM 1372 C C . LEU B 1 37 ? 4.091 -18.793 6.716 1.00 18.05 37 LEU B C 1
ATOM 1373 O O . LEU B 1 37 ? 5.093 -18.149 7.008 1.00 17.22 37 LEU B O 1
ATOM 1378 N N . LYS B 1 38 ? 3.457 -18.657 5.547 1.00 18.77 38 LYS B N 1
ATOM 1379 C CA . LYS B 1 38 ? 3.863 -17.640 4.561 1.00 16.47 38 LYS B CA 1
ATOM 1380 C C . LYS B 1 38 ? 3.803 -16.212 5.094 1.00 20.44 38 LYS B C 1
ATOM 1381 O O . LYS B 1 38 ? 4.509 -15.328 4.601 1.00 19.03 38 LYS B O 1
ATOM 1387 N N . TRP B 1 39 ? 2.953 -15.977 6.089 1.00 18.55 39 TRP B N 1
ATOM 1388 C CA . TRP B 1 39 ? 2.889 -14.644 6.702 1.00 22.78 39 TRP B CA 1
ATOM 1389 C C . TRP B 1 39 ? 4.059 -14.371 7.655 1.00 24.90 39 TRP B C 1
ATOM 1390 O O . TRP B 1 39 ? 4.174 -13.288 8.241 1.00 27.51 39 TRP B O 1
ATOM 1401 N N . LEU B 1 40 ? 4.959 -15.339 7.768 1.00 20.49 40 LEU B N 1
ATOM 1402 C CA . LEU B 1 40 ? 6.205 -15.104 8.497 1.00 22.24 40 LEU B CA 1
ATOM 1403 C C . LEU B 1 40 ? 7.412 -14.866 7.563 1.00 19.53 40 LEU B C 1
ATOM 1404 O O . LEU B 1 40 ? 8.548 -14.835 8.016 1.00 22.46 40 LEU B O 1
ATOM 1409 N N . GLN B 1 41 ? 7.167 -14.671 6.266 1.00 21.82 41 GLN B N 1
ATOM 1410 C CA . GLN B 1 41 ? 8.256 -14.333 5.345 1.00 23.20 41 GLN B CA 1
ATOM 1411 C C . GLN B 1 41 ? 8.930 -13.026 5.754 1.00 23.27 41 GLN B C 1
ATOM 1412 O O . GLN B 1 41 ? 10.104 -12.800 5.451 1.00 25.34 41 GLN B O 1
ATOM 1418 N N . ASP B 1 42 ? 8.170 -12.162 6.422 1.00 24.35 42 ASP B N 1
ATOM 1419 C CA . ASP B 1 42 ? 8.711 -10.940 7.030 1.00 24.21 42 ASP B CA 1
ATOM 1420 C C . ASP B 1 42 ? 7.956 -10.621 8.319 1.00 20.56 42 ASP B C 1
ATOM 1421 O O . ASP B 1 42 ? 6.756 -10.345 8.294 1.00 23.80 42 ASP B O 1
ATOM 1426 N N . TYR B 1 43 ? 8.660 -10.659 9.447 1.00 26.49 43 TYR B N 1
ATOM 1427 C CA . TYR B 1 43 ? 8.028 -10.444 10.751 1.00 23.16 43 TYR B CA 1
ATOM 1428 C C . TYR B 1 43 ? 7.712 -8.970 11.021 1.00 19.90 43 TYR B C 1
ATOM 1429 O O . TYR B 1 43 ? 6.988 -8.651 11.960 1.00 19.98 43 TYR B O 1
ATOM 1438 N N . ASN B 1 44 ? 8.244 -8.071 10.199 1.00 27.10 44 ASN B N 1
ATOM 1439 C CA . ASN B 1 44 ? 7.867 -6.658 10.297 1.00 29.21 44 ASN B CA 1
ATOM 1440 C C . ASN B 1 44 ? 6.469 -6.352 9.749 1.00 29.15 44 ASN B C 1
ATOM 1441 O O . ASN B 1 44 ? 5.948 -5.252 9.965 1.00 34.90 44 ASN B O 1
ATOM 1446 N N . TRP B 1 45 ? 5.870 -7.310 9.042 1.00 24.63 45 TRP B N 1
ATOM 1447 C CA . TRP B 1 45 ? 4.452 -7.227 8.687 1.00 19.26 45 TRP B CA 1
ATOM 1448 C C . TRP B 1 45 ? 3.596 -7.364 9.933 1.00 22.72 45 TRP B C 1
ATOM 1449 O O . TRP B 1 45 ? 3.638 -8.394 10.615 1.00 21.75 45 TRP B O 1
ATOM 1460 N N . PRO B 1 46 ? 2.801 -6.330 10.218 1.00 21.94 46 PRO B N 1
ATOM 1461 C CA . PRO B 1 46 ? 1.935 -6.257 11.387 1.00 19.45 46 PRO B CA 1
ATOM 1462 C C . PRO B 1 46 ? 1.178 -7.553 11.702 1.00 19.80 46 PRO B C 1
ATOM 1463 O O . PRO B 1 46 ? 0.981 -7.848 12.881 1.00 23.14 46 PRO B O 1
ATOM 1467 N N . ILE B 1 47 ? 0.782 -8.319 10.691 1.00 21.95 47 ILE B N 1
ATOM 1468 C CA . ILE B 1 47 ? 0.032 -9.561 10.914 1.00 17.94 47 ILE B CA 1
ATOM 1469 C C . ILE B 1 47 ? 0.946 -10.714 11.377 1.00 17.00 47 ILE B C 1
ATOM 1470 O O . ILE B 1 47 ? 0.469 -11.692 11.936 1.00 19.04 47 ILE B O 1
ATOM 1475 N N . ALA B 1 48 ? 2.250 -10.605 11.128 1.00 18.07 48 ALA B N 1
ATOM 1476 C CA . ALA B 1 48 ? 3.178 -11.665 11.513 1.00 19.75 48 ALA B CA 1
ATOM 1477 C C . ALA B 1 48 ? 3.141 -11.887 13.026 1.00 18.78 48 ALA B C 1
ATOM 1478 O O . ALA B 1 48 ? 3.229 -13.027 13.499 1.00 17.90 48 ALA B O 1
ATOM 1480 N N . LYS B 1 49 ? 2.990 -10.797 13.780 1.00 17.72 49 LYS B N 1
ATOM 1481 C CA . LYS B 1 49 ? 2.992 -10.880 15.251 1.00 22.15 49 LYS B CA 1
ATOM 1482 C C . LYS B 1 49 ? 1.808 -11.695 15.772 1.00 24.36 49 LYS B C 1
ATOM 1483 O O . LYS B 1 49 ? 1.899 -12.287 16.850 1.00 19.84 49 LYS B O 1
ATOM 1489 N N . ASP B 1 50 ? 0.705 -11.738 15.015 1.00 19.49 50 ASP B N 1
ATOM 1490 C CA . ASP B 1 50 ? -0.455 -12.541 15.433 1.00 22.03 50 ASP B CA 1
ATOM 1491 C C . ASP B 1 50 ? -0.449 -13.944 14.818 1.00 20.21 50 ASP B C 1
ATOM 1492 O O . ASP B 1 50 ? -1.089 -14.847 15.338 1.00 22.34 50 ASP B O 1
ATOM 1497 N N . ILE B 1 51 ? 0.231 -14.120 13.692 1.00 19.62 51 ILE B N 1
ATOM 1498 C CA . ILE B 1 51 ? 0.329 -15.447 13.093 1.00 18.04 51 ILE B CA 1
ATOM 1499 C C . ILE B 1 51 ? 1.311 -16.319 13.873 1.00 14.99 51 ILE B C 1
ATOM 1500 O O . ILE B 1 51 ? 1.071 -17.506 14.080 1.00 17.57 51 ILE B O 1
ATOM 1505 N N . LEU B 1 52 ? 2.428 -15.727 14.279 1.00 15.39 52 LEU B N 1
ATOM 1506 C CA . LEU B 1 52 ? 3.495 -16.478 14.944 1.00 18.40 52 LEU B CA 1
ATOM 1507 C C . LEU B 1 52 ? 3.003 -17.333 16.130 1.00 16.13 52 LEU B C 1
ATOM 1508 O O . LEU B 1 52 ? 3.267 -18.523 16.163 1.00 18.45 52 LEU B O 1
ATOM 1513 N N . PRO B 1 53 ? 2.262 -16.738 17.088 1.00 19.45 53 PRO B N 1
ATOM 1514 C CA . PRO B 1 53 ? 1.781 -17.553 18.214 1.00 19.33 53 PRO B CA 1
ATOM 1515 C C . PRO B 1 53 ? 0.948 -18.750 17.763 1.00 23.35 53 PRO B C 1
ATOM 1516 O O . PRO B 1 53 ? 1.016 -19.820 18.380 1.00 20.11 53 PRO B O 1
ATOM 1520 N N . VAL B 1 54 ? 0.142 -18.547 16.723 1.00 20.47 54 VAL B N 1
ATOM 1521 C CA . VAL B 1 54 ? -0.749 -19.586 16.226 1.00 21.49 54 VAL B CA 1
ATOM 1522 C C . VAL B 1 54 ? 0.036 -20.764 15.660 1.00 19.19 54 VAL B C 1
ATOM 1523 O O . VAL B 1 54 ? -0.241 -21.917 15.992 1.00 17.90 54 VAL B O 1
ATOM 1527 N N . VAL B 1 55 ? 1.011 -20.476 14.797 1.00 21.92 55 VAL B N 1
ATOM 1528 C CA . VAL B 1 55 ? 1.774 -21.548 14.163 1.00 17.61 55 VAL B CA 1
ATOM 1529 C C . VAL B 1 55 ? 2.673 -22.297 15.170 1.00 19.95 55 VAL B C 1
ATOM 1530 O O . VAL B 1 55 ? 2.818 -23.515 15.084 1.00 19.30 55 VAL B O 1
ATOM 1534 N N . VAL B 1 56 ? 3.254 -21.572 16.124 1.00 18.44 56 VAL B N 1
ATOM 1535 C CA . VAL B 1 56 ? 3.999 -22.205 17.219 1.00 24.20 56 VAL B CA 1
ATOM 1536 C C . VAL B 1 56 ? 3.111 -23.144 18.040 1.00 20.54 56 VAL B C 1
ATOM 1537 O O . VAL B 1 56 ? 3.472 -24.295 18.280 1.00 22.66 56 VAL B O 1
ATOM 1541 N N . LEU B 1 57 ? 1.931 -22.672 18.441 1.00 22.04 57 LEU B N 1
ATOM 1542 C CA . LEU B 1 57 ? 0.986 -23.530 19.150 1.00 21.07 57 LEU B CA 1
ATOM 1543 C C . LEU B 1 57 ? 0.631 -24.791 18.351 1.00 24.76 57 LEU B C 1
ATOM 1544 O O . LEU B 1 57 ? 0.414 -25.849 18.934 1.00 20.43 57 LEU B O 1
ATOM 1549 N N . HIS B 1 58 ? 0.588 -24.691 17.019 1.00 20.80 58 HIS B N 1
ATOM 1550 C CA . HIS B 1 58 ? 0.256 -25.856 16.182 1.00 17.93 58 HIS B CA 1
ATOM 1551 C C . HIS B 1 58 ? 1.494 -26.419 15.490 1.00 23.75 58 HIS B C 1
ATOM 1552 O O . HIS B 1 58 ? 1.415 -26.972 14.384 1.00 26.42 58 HIS B O 1
ATOM 1559 N N . GLN B 1 59 ? 2.635 -26.291 16.168 1.00 23.31 59 GLN B N 1
ATOM 1560 C CA . GLN B 1 59 ? 3.937 -26.641 15.608 1.00 20.45 59 GLN B CA 1
ATOM 1561 C C . GLN B 1 59 ? 4.055 -28.087 15.126 1.00 24.42 59 GLN B C 1
ATOM 1562 O O . GLN B 1 59 ? 4.746 -28.351 14.146 1.00 20.61 59 GLN B O 1
ATOM 1568 N N . SER B 1 60 ? 3.398 -29.024 15.808 1.00 24.68 60 SER B N 1
ATOM 1569 C CA . SER B 1 60 ? 3.590 -30.442 15.480 1.00 28.61 60 SER B CA 1
ATOM 1570 C C . SER B 1 60 ? 3.137 -30.806 14.055 1.00 33.21 60 SER B C 1
ATOM 1571 O O . SER B 1 60 ? 3.814 -31.572 13.340 1.00 37.56 60 SER B O 1
ATOM 1574 N N . ILE B 1 61 ? 2.015 -30.233 13.635 1.00 30.21 61 ILE B N 1
ATOM 1575 C CA . ILE B 1 61 ? 1.553 -30.400 12.258 1.00 24.82 61 ILE B CA 1
ATOM 1576 C C . ILE B 1 61 ? 2.188 -29.383 11.310 1.00 26.96 61 ILE B C 1
ATOM 1577 O O . ILE B 1 61 ? 1.901 -29.390 10.128 1.00 28.12 61 ILE B O 1
ATOM 1582 N N . ALA B 1 62 ? 3.041 -28.507 11.837 1.00 23.18 62 ALA B N 1
ATOM 1583 C CA . ALA B 1 62 ? 3.721 -27.516 11.015 1.00 25.58 62 ALA B CA 1
ATOM 1584 C C . ALA B 1 62 ? 5.036 -28.065 10.483 1.00 25.35 62 ALA B C 1
ATOM 1585 O O . ALA B 1 62 ? 5.548 -27.604 9.467 1.00 20.31 62 ALA B O 1
ATOM 1587 N N . MET B 1 63 ? 5.574 -29.068 11.167 1.00 20.69 63 MET B N 1
ATOM 1588 C CA . MET B 1 63 ? 6.965 -29.464 10.955 1.00 22.16 63 MET B CA 1
ATOM 1589 C C . MET B 1 63 ? 7.390 -29.798 9.500 1.00 23.30 63 MET B C 1
ATOM 1590 O O . MET B 1 63 ? 8.387 -29.265 9.010 1.00 20.90 63 MET B O 1
ATOM 1595 N N . PRO B 1 64 ? 6.634 -30.655 8.795 1.00 22.27 64 PRO B N 1
ATOM 1596 C CA . PRO B 1 64 ? 7.074 -30.921 7.417 1.00 22.60 64 PRO B CA 1
ATOM 1597 C C . PRO B 1 64 ? 7.162 -29.641 6.581 1.00 23.31 64 PRO B C 1
ATOM 1598 O O . PRO B 1 64 ? 8.043 -29.510 5.728 1.00 23.39 64 PRO B O 1
ATOM 1602 N N . HIS B 1 65 ? 6.248 -28.708 6.827 1.00 19.85 65 HIS B N 1
ATOM 1603 C CA . HIS B 1 65 ? 6.210 -27.454 6.092 1.00 19.23 65 HIS B CA 1
ATOM 1604 C C . HIS B 1 65 ? 7.351 -26.545 6.511 1.00 26.18 65 HIS B C 1
ATOM 1605 O O . HIS B 1 65 ? 7.935 -25.843 5.683 1.00 22.52 65 HIS B O 1
ATOM 1612 N N . ILE B 1 66 ? 7.682 -26.569 7.798 1.00 22.00 66 ILE B N 1
ATOM 1613 C CA . ILE B 1 66 ? 8.834 -25.823 8.276 1.00 18.75 66 ILE B CA 1
ATOM 1614 C C . ILE B 1 66 ? 10.117 -26.335 7.634 1.00 19.89 66 ILE B C 1
ATOM 1615 O O . ILE B 1 66 ? 10.979 -25.552 7.255 1.00 18.71 66 ILE B O 1
ATOM 1620 N N . LEU B 1 67 ? 10.249 -27.650 7.507 1.00 19.88 67 LEU B N 1
ATOM 1621 C CA . LEU B 1 67 ? 11.450 -28.208 6.897 1.00 21.25 67 LEU B CA 1
ATOM 1622 C C . LEU B 1 67 ? 11.564 -27.749 5.427 1.00 23.70 67 LEU B C 1
ATOM 1623 O O . LEU B 1 67 ? 12.638 -27.347 4.981 1.00 23.57 67 LEU B O 1
ATOM 1628 N N . THR B 1 68 ? 10.445 -27.779 4.706 1.00 21.01 68 THR B N 1
ATOM 1629 C CA . THR B 1 68 ? 10.379 -27.279 3.325 1.00 24.36 68 THR B CA 1
ATOM 1630 C C . THR B 1 68 ? 10.947 -25.864 3.202 1.00 22.57 68 THR B C 1
ATOM 1631 O O . THR B 1 68 ? 11.836 -25.618 2.397 1.00 24.91 68 THR B O 1
ATOM 1635 N N . ILE B 1 69 ? 10.449 -24.946 4.026 1.00 22.83 69 ILE B N 1
ATOM 1636 C CA . ILE B 1 69 ? 11.006 -23.603 4.138 1.00 19.52 69 ILE B CA 1
ATOM 1637 C C . ILE B 1 69 ? 12.525 -23.611 4.378 1.00 23.96 69 ILE B C 1
ATOM 1638 O O . ILE B 1 69 ? 13.279 -22.963 3.642 1.00 21.35 69 ILE B O 1
ATOM 1643 N N . LEU B 1 70 ? 12.975 -24.353 5.391 1.00 19.58 70 LEU B N 1
ATOM 1644 C CA . LEU B 1 70 ? 14.406 -24.431 5.689 1.00 21.81 70 LEU B CA 1
ATOM 1645 C C . LEU B 1 70 ? 15.227 -24.990 4.509 1.00 25.79 70 LEU B C 1
ATOM 1646 O O . LEU B 1 70 ? 16.407 -24.677 4.364 1.00 20.55 70 LEU B O 1
ATOM 1651 N N . GLN B 1 71 ? 14.599 -25.824 3.687 1.00 23.04 71 GLN B N 1
ATOM 1652 C CA . GLN B 1 71 ? 15.283 -26.442 2.555 1.00 21.95 71 GLN B CA 1
ATOM 1653 C C . GLN B 1 71 ? 15.161 -25.569 1.297 1.00 25.18 71 GLN B C 1
ATOM 1654 O O . GLN B 1 71 ? 15.739 -25.893 0.251 1.00 27.89 71 GLN B O 1
ATOM 1660 N N . GLY B 1 72 ? 14.418 -24.464 1.413 1.00 21.23 72 GLY B N 1
ATOM 1661 C CA . GLY B 1 72 ? 14.156 -23.565 0.295 1.00 26.91 72 GLY B CA 1
ATOM 1662 C C . GLY B 1 72 ? 15.272 -22.555 0.088 1.00 29.34 72 GLY B C 1
ATOM 1663 O O . GLY B 1 72 ? 16.342 -22.678 0.667 1.00 31.97 72 GLY B O 1
ATOM 1664 N N . ASN B 1 73 ? 15.030 -21.549 -0.742 1.00 34.98 73 ASN B N 1
ATOM 1665 C CA . ASN B 1 73 ? 16.072 -20.567 -1.035 1.00 35.65 73 ASN B CA 1
ATOM 1666 C C . ASN B 1 73 ? 15.689 -19.161 -0.607 1.00 34.00 73 ASN B C 1
ATOM 1667 O O . ASN B 1 73 ? 16.365 -18.194 -0.961 1.00 37.22 73 ASN B O 1
ATOM 1672 N N . ASP B 1 74 ? 14.598 -19.049 0.149 1.00 27.90 74 ASP B N 1
ATOM 1673 C CA . ASP B 1 74 ? 14.148 -17.754 0.644 1.00 23.87 74 ASP B CA 1
ATOM 1674 C C . ASP B 1 74 ? 14.832 -17.481 1.987 1.00 27.07 74 ASP B C 1
ATOM 1675 O O . ASP B 1 74 ? 14.360 -17.928 3.043 1.00 24.84 74 ASP B O 1
ATOM 1680 N N . ILE B 1 75 ? 15.954 -16.761 1.937 1.00 26.92 75 ILE B N 1
ATOM 1681 C CA . ILE B 1 75 ? 16.772 -16.475 3.128 1.00 27.32 75 ILE B CA 1
ATOM 1682 C C . ILE B 1 75 ? 16.022 -15.741 4.237 1.00 23.62 75 ILE B C 1
ATOM 1683 O O . ILE B 1 75 ? 16.101 -16.127 5.409 1.00 27.13 75 ILE B O 1
ATOM 1688 N N . MET B 1 76 ? 15.317 -14.671 3.882 1.00 20.37 76 MET B N 1
ATOM 1689 C CA . MET B 1 76 ? 14.562 -13.915 4.883 1.00 22.53 76 MET B CA 1
ATOM 1690 C C . MET B 1 76 ? 13.536 -14.791 5.597 1.00 25.65 76 MET B C 1
ATOM 1691 O O . MET B 1 76 ? 13.383 -14.714 6.824 1.00 21.63 76 MET B O 1
ATOM 1696 N N . TRP B 1 77 ? 12.849 -15.631 4.830 1.00 20.90 77 TRP B N 1
ATOM 1697 C CA . TRP B 1 77 ? 11.793 -16.481 5.371 1.00 23.09 77 TRP B CA 1
ATOM 1698 C C . TRP B 1 77 ? 12.364 -17.502 6.361 1.00 21.15 77 TRP B C 1
ATOM 1699 O O . TRP B 1 77 ? 11.843 -17.661 7.460 1.00 16.80 77 TRP B O 1
ATOM 1710 N N . LYS B 1 78 ? 13.426 -18.204 5.973 1.00 18.92 78 LYS B N 1
ATOM 1711 C CA . LYS B 1 78 ? 14.006 -19.183 6.891 1.00 22.01 78 LYS B CA 1
ATOM 1712 C C . LYS B 1 78 ? 14.667 -18.507 8.103 1.00 21.45 78 LYS B C 1
ATOM 1713 O O . LYS B 1 78 ? 14.661 -19.064 9.204 1.00 19.67 78 LYS B O 1
ATOM 1719 N N . TYR B 1 79 ? 15.222 -17.311 7.906 1.00 18.42 79 TYR B N 1
ATOM 1720 C CA . TYR B 1 79 ? 15.793 -16.557 9.020 1.00 20.01 79 TYR B CA 1
ATOM 1721 C C . TYR B 1 79 ? 14.754 -16.299 10.120 1.00 20.46 79 TYR B C 1
ATOM 1722 O O . TYR B 1 79 ? 14.994 -16.607 11.289 1.00 20.93 79 TYR B O 1
ATOM 1731 N N . TRP B 1 80 ? 13.597 -15.755 9.756 1.00 18.76 80 TRP B N 1
ATOM 1732 C CA . TRP B 1 80 ? 12.530 -15.531 10.741 1.00 20.08 80 TRP B CA 1
ATOM 1733 C C . TRP B 1 80 ? 12.008 -16.821 11.348 1.00 17.44 80 TRP B C 1
ATOM 1734 O O . TRP B 1 80 ? 11.738 -16.891 12.551 1.00 18.48 80 TRP B O 1
ATOM 1745 N N . VAL B 1 81 ? 11.827 -17.835 10.509 1.00 17.25 81 VAL B N 1
ATOM 1746 C CA . VAL B 1 81 ? 11.301 -19.115 10.975 1.00 19.94 81 VAL B CA 1
ATOM 1747 C C . VAL B 1 81 ? 12.247 -19.727 11.994 1.00 18.96 81 VAL B C 1
ATOM 1748 O O . VAL B 1 81 ? 11.828 -20.177 13.062 1.00 15.08 81 VAL B O 1
ATOM 1752 N N . ILE B 1 82 ? 13.531 -19.735 11.667 1.00 15.98 82 ILE B N 1
ATOM 1753 C CA . ILE B 1 82 ? 14.509 -20.246 12.611 1.00 17.84 82 ILE B CA 1
ATOM 1754 C C . ILE B 1 82 ? 14.564 -19.394 13.872 1.00 20.17 82 ILE B C 1
ATOM 1755 O O . ILE B 1 82 ? 14.479 -19.918 14.979 1.00 16.86 82 ILE B O 1
ATOM 1760 N N . LYS B 1 83 ? 14.722 -18.085 13.700 1.00 15.93 83 LYS B N 1
ATOM 1761 C CA . LYS B 1 83 ? 14.893 -17.184 14.842 1.00 21.28 83 LYS B CA 1
ATOM 1762 C C . LYS B 1 83 ? 13.696 -17.221 15.784 1.00 18.65 83 LYS B C 1
ATOM 1763 O O . LYS B 1 83 ? 13.866 -17.250 17.002 1.00 18.89 83 LYS B O 1
ATOM 1769 N N . LEU B 1 84 ? 12.490 -17.220 15.219 1.00 19.08 84 LEU B N 1
ATOM 1770 C CA . LEU B 1 84 ? 11.278 -17.073 16.042 1.00 17.73 84 LEU B CA 1
ATOM 1771 C C . LEU B 1 84 ? 10.744 -18.397 16.565 1.00 16.25 84 LEU B C 1
ATOM 1772 O O . LEU B 1 84 ? 10.124 -18.450 17.636 1.00 20.06 84 LEU B O 1
ATOM 1777 N N . MET B 1 85 ? 10.954 -19.470 15.811 1.00 16.15 85 MET B N 1
ATOM 1778 C CA . MET B 1 85 ? 10.275 -20.719 16.140 1.00 12.03 85 MET B CA 1
ATOM 1779 C C . MET B 1 85 ? 11.137 -21.736 16.882 1.00 18.63 85 MET B C 1
ATOM 1780 O O . MET B 1 85 ? 10.621 -22.473 17.725 1.00 16.66 85 MET B O 1
ATOM 1785 N N . ILE B 1 86 ? 12.438 -21.759 16.601 1.00 16.54 86 ILE B N 1
ATOM 1786 C CA . ILE B 1 86 ? 13.304 -22.803 17.168 1.00 15.74 86 ILE B CA 1
ATOM 1787 C C . ILE B 1 86 ? 13.338 -22.854 18.692 1.00 21.22 86 ILE B C 1
ATOM 1788 O O . ILE B 1 86 ? 13.362 -23.954 19.279 1.00 13.20 86 ILE B O 1
ATOM 1793 N N . PRO B 1 87 ? 13.341 -21.669 19.337 1.00 20.09 87 PRO B N 1
ATOM 1794 C CA . PRO B 1 87 ? 13.377 -21.632 20.802 1.00 22.00 87 PRO B CA 1
ATOM 1795 C C . PRO B 1 87 ? 12.065 -22.098 21.444 1.00 19.31 87 PRO B C 1
ATOM 1796 O O . PRO B 1 87 ? 12.012 -22.322 22.658 1.00 21.26 87 PRO B O 1
ATOM 1800 N N . TYR B 1 88 ? 11.024 -22.233 20.636 1.00 18.04 88 TYR B N 1
ATOM 1801 C CA . TYR B 1 88 ? 9.709 -22.609 21.142 1.00 19.28 88 TYR B CA 1
ATOM 1802 C C . TYR B 1 88 ? 9.248 -23.956 20.620 1.00 17.48 88 TYR B C 1
ATOM 1803 O O . TYR B 1 88 ? 8.090 -24.331 20.815 1.00 17.70 88 TYR B O 1
ATOM 1812 N N . LEU B 1 89 ? 10.151 -24.691 19.970 1.00 15.10 89 LEU B N 1
ATOM 1813 C CA . LEU B 1 89 ? 9.836 -26.064 19.581 1.00 19.22 89 LEU B CA 1
ATOM 1814 C C . LEU B 1 89 ? 10.026 -26.999 20.773 1.00 21.40 89 LEU B C 1
ATOM 1815 O O . LEU B 1 89 ? 11.090 -27.002 21.406 1.00 18.76 89 LEU B O 1
ATOM 1820 N N . ILE B 1 90 ? 8.987 -27.767 21.099 1.00 21.29 90 ILE B N 1
ATOM 1821 C CA . ILE B 1 90 ? 9.133 -28.820 22.098 1.00 21.70 90 ILE B CA 1
ATOM 1822 C C . ILE B 1 90 ? 10.160 -29.842 21.598 1.00 28.37 90 ILE B C 1
ATOM 1823 O O . ILE B 1 90 ? 10.344 -30.026 20.385 1.00 22.62 90 ILE B O 1
ATOM 1828 N N . TYR B 1 91 ? 10.824 -30.495 22.548 1.00 25.73 91 TYR B N 1
ATOM 1829 C CA . TYR B 1 91 ? 11.933 -31.417 22.283 1.00 25.58 91 TYR B CA 1
ATOM 1830 C C . TYR B 1 91 ? 11.886 -32.228 20.968 1.00 25.61 91 TYR B C 1
ATOM 1831 O O . TYR B 1 91 ? 12.810 -32.134 20.155 1.00 28.43 91 TYR B O 1
ATOM 1840 N N . PRO B 1 92 ? 10.828 -33.029 20.751 1.00 25.83 92 PRO B N 1
ATOM 1841 C CA . PRO B 1 92 ? 10.848 -33.888 19.554 1.00 27.19 92 PRO B CA 1
ATOM 1842 C C . PRO B 1 92 ? 10.853 -33.089 18.256 1.00 25.16 92 PRO B C 1
ATOM 1843 O O . PRO B 1 92 ? 11.428 -33.525 17.257 1.00 29.33 92 PRO B O 1
ATOM 1847 N N . ASN B 1 93 ? 10.224 -31.919 18.276 1.00 25.92 93 ASN B N 1
ATOM 1848 C CA . ASN B 1 93 ? 10.198 -31.075 17.089 1.00 30.89 93 ASN B CA 1
ATOM 1849 C C . ASN B 1 93 ? 11.523 -30.339 16.906 1.00 25.71 93 ASN B C 1
ATOM 1850 O O . ASN B 1 93 ? 11.978 -30.148 15.786 1.00 21.54 93 ASN B O 1
ATOM 1855 N N . LYS B 1 94 ? 12.122 -29.935 18.022 1.00 24.05 94 LYS B N 1
ATOM 1856 C CA . LYS B 1 94 ? 13.449 -29.352 18.047 1.00 21.99 94 LYS B CA 1
ATOM 1857 C C . LYS B 1 94 ? 14.457 -30.302 17.403 1.00 23.57 94 LYS B C 1
ATOM 1858 O O . LYS B 1 94 ? 15.326 -29.886 16.628 1.00 21.06 94 LYS B O 1
ATOM 1864 N N . GLN B 1 95 ? 14.344 -31.589 17.701 1.00 21.94 95 GLN B N 1
ATOM 1865 C CA . GLN B 1 95 ? 15.321 -32.525 17.144 1.00 31.98 95 GLN B CA 1
ATOM 1866 C C . GLN B 1 95 ? 15.159 -32.713 15.625 1.00 25.65 95 GLN B C 1
ATOM 1867 O O . GLN B 1 95 ? 16.116 -33.044 14.918 1.00 25.23 95 GLN B O 1
ATOM 1873 N N . LEU B 1 96 ? 13.952 -32.465 15.120 1.00 26.65 96 LEU B N 1
ATOM 1874 C CA . LEU B 1 96 ? 13.671 -32.614 13.695 1.00 30.43 96 LEU B CA 1
ATOM 1875 C C . LEU B 1 96 ? 14.398 -31.565 12.858 1.00 25.41 96 LEU B C 1
ATOM 1876 O O . LEU B 1 96 ? 14.821 -31.843 11.739 1.00 30.22 96 LEU B O 1
ATOM 1881 N N . VAL B 1 97 ? 14.565 -30.366 13.409 1.00 26.13 97 VAL B N 1
ATOM 1882 C CA . VAL B 1 97 ? 15.130 -29.255 12.648 1.00 20.47 97 VAL B CA 1
ATOM 1883 C C . VAL B 1 97 ? 16.642 -29.100 12.854 1.00 23.41 97 VAL B C 1
ATOM 1884 O O . VAL B 1 97 ? 17.268 -28.221 12.256 1.00 17.65 97 VAL B O 1
ATOM 1888 N N . LYS B 1 98 ? 17.235 -29.937 13.700 1.00 21.47 98 LYS B N 1
ATOM 1889 C CA . LYS B 1 98 ? 18.656 -29.785 14.004 1.00 22.21 98 LYS B CA 1
ATOM 1890 C C . LYS B 1 98 ? 19.478 -29.916 12.734 1.00 24.42 98 LYS B C 1
ATOM 1891 O O . LYS B 1 98 ? 20.472 -29.202 12.540 1.00 22.32 98 LYS B O 1
ATOM 1897 N N . SER B 1 99 ? 19.057 -30.846 11.882 1.00 20.12 99 SER B N 1
ATOM 1898 C CA . SER B 1 99 ? 19.741 -31.152 10.633 1.00 21.88 99 SER B CA 1
ATOM 1899 C C . SER B 1 99 ? 19.924 -29.919 9.781 1.00 25.10 99 SER B C 1
ATOM 1900 O O . SER B 1 99 ? 21.008 -29.670 9.223 1.00 21.73 99 SER B O 1
ATOM 1903 N N . GLU B 1 100 ? 18.843 -29.153 9.669 1.00 22.21 100 GLU B N 1
ATOM 1904 C CA . GLU B 1 100 ? 18.827 -27.971 8.816 1.00 23.68 100 GLU B CA 1
ATOM 1905 C C . GLU B 1 100 ? 19.728 -26.874 9.383 1.00 24.69 100 GLU B C 1
ATOM 1906 O O . GLU B 1 100 ? 20.458 -26.225 8.635 1.00 21.69 100 GLU B O 1
ATOM 1912 N N . LEU B 1 101 ? 19.684 -26.685 10.705 1.00 23.97 101 LEU B N 1
ATOM 1913 C CA . LEU B 1 101 ? 20.560 -25.731 11.379 1.00 18.91 101 LEU B CA 1
ATOM 1914 C C . LEU B 1 101 ? 22.036 -26.057 11.119 1.00 19.30 101 LEU B C 1
ATOM 1915 O O . LEU B 1 101 ? 22.826 -25.167 10.803 1.00 18.34 101 LEU B O 1
ATOM 1920 N N . GLU B 1 102 ? 22.407 -27.328 11.280 1.00 19.52 102 GLU B N 1
ATOM 1921 C CA . GLU B 1 102 ? 23.778 -27.764 11.010 1.00 19.25 102 GLU B CA 1
ATOM 1922 C C . GLU B 1 102 ? 24.174 -27.414 9.584 1.00 21.72 102 GLU B C 1
ATOM 1923 O O . GLU B 1 102 ? 25.251 -26.873 9.348 1.00 18.36 102 GLU B O 1
ATOM 1929 N N . ARG B 1 103 ? 23.297 -27.744 8.641 1.00 21.92 103 ARG B N 1
ATOM 1930 C CA . ARG B 1 103 ? 23.557 -27.480 7.226 1.00 26.56 103 ARG B CA 1
ATOM 1931 C C . ARG B 1 103 ? 23.786 -25.994 6.977 1.00 24.83 103 ARG B C 1
ATOM 1932 O O . ARG B 1 103 ? 24.784 -25.597 6.361 1.00 21.83 103 ARG B O 1
ATOM 1940 N N . LEU B 1 104 ? 22.864 -25.177 7.479 1.00 24.76 104 LEU B N 1
ATOM 1941 C CA . LEU B 1 104 ? 22.936 -23.728 7.312 1.00 22.59 104 LEU B CA 1
ATOM 1942 C C . LEU B 1 104 ? 24.158 -23.120 7.978 1.00 27.78 104 LEU B C 1
ATOM 1943 O O . LEU B 1 104 ? 24.752 -22.184 7.441 1.00 24.99 104 LEU B O 1
ATOM 1948 N N . SER B 1 105 ? 24.536 -23.644 9.142 1.00 18.42 105 SER B N 1
ATOM 1949 C CA . SER B 1 105 ? 25.687 -23.108 9.865 1.00 17.79 105 SER B CA 1
ATOM 1950 C C . SER B 1 105 ? 26.987 -23.388 9.116 1.00 24.29 105 SER B C 1
ATOM 1951 O O . SER B 1 105 ? 28.020 -22.783 9.405 1.00 27.02 105 SER B O 1
ATOM 1954 N N . SER B 1 106 ? 26.942 -24.315 8.163 1.00 20.39 106 SER B N 1
ATOM 1955 C CA . SER B 1 106 ? 28.138 -24.707 7.427 1.00 21.94 106 SER B CA 1
ATOM 1956 C C . SER B 1 106 ? 28.284 -23.992 6.078 1.00 27.35 106 SER B C 1
ATOM 1957 O O . SER B 1 106 ? 29.244 -24.233 5.346 1.00 31.11 106 SER B O 1
ATOM 1960 N N . LEU B 1 107 ? 27.345 -23.114 5.748 1.00 26.69 107 LEU B N 1
ATOM 1961 C CA . LEU B 1 107 ? 27.378 -22.443 4.449 1.00 30.51 107 LEU B CA 1
ATOM 1962 C C . LEU B 1 107 ? 28.591 -21.525 4.348 1.00 25.98 107 LEU B C 1
ATOM 1963 O O . LEU B 1 107 ? 29.035 -20.967 5.346 1.00 25.93 107 LEU B O 1
ATOM 1968 N N . GLU B 1 108 ? 29.133 -21.356 3.145 1.00 26.76 108 GLU B N 1
ATOM 1969 C CA . GLU B 1 108 ? 30.174 -20.350 2.966 1.00 25.55 108 GLU B CA 1
ATOM 1970 C C . GLU B 1 108 ? 29.531 -18.959 3.036 1.00 24.44 108 GLU B C 1
ATOM 1971 O O . GLU B 1 108 ? 28.459 -18.735 2.471 1.00 19.60 108 GLU B O 1
ATOM 1977 N N . ILE B 1 109 ? 30.164 -18.046 3.767 1.00 24.79 109 ILE B N 1
ATOM 1978 C CA . ILE B 1 109 ? 29.632 -16.696 3.923 1.00 26.93 109 ILE B CA 1
ATOM 1979 C C . ILE B 1 109 ? 30.097 -15.780 2.789 1.00 31.17 109 ILE B C 1
ATOM 1980 O O . ILE B 1 109 ? 31.242 -15.290 2.780 1.00 28.09 109 ILE B O 1
ATOM 1985 N N . ILE B 1 110 ? 29.199 -15.541 1.842 1.00 26.81 110 ILE B N 1
ATOM 1986 C CA . ILE B 1 110 ? 29.554 -14.767 0.659 1.00 29.09 110 ILE B CA 1
ATOM 1987 C C . ILE B 1 110 ? 28.882 -13.388 0.612 1.00 28.05 110 ILE B C 1
ATOM 1988 O O . ILE B 1 110 ? 29.353 -12.496 -0.085 1.00 27.49 110 ILE B O 1
ATOM 1993 N N . ASN B 1 111 ? 27.809 -13.206 1.381 1.00 25.96 111 ASN B N 1
ATOM 1994 C CA . ASN B 1 111 ? 27.259 -11.869 1.630 1.00 25.00 111 ASN B CA 1
ATOM 1995 C C . ASN B 1 111 ? 26.700 -11.707 3.049 1.00 25.61 111 ASN B C 1
ATOM 1996 O O . ASN B 1 111 ? 26.772 -12.627 3.878 1.00 20.71 111 ASN B O 1
ATOM 2001 N N . GLU B 1 112 ? 26.138 -10.541 3.330 1.00 26.17 112 GLU B N 1
ATOM 2002 C CA . GLU B 1 112 ? 25.662 -10.252 4.685 1.00 31.78 112 GLU B CA 1
ATOM 2003 C C . GLU B 1 112 ? 24.391 -11.032 5.031 1.00 28.51 112 GLU B C 1
ATOM 2004 O O . GLU B 1 112 ? 24.214 -11.436 6.183 1.00 29.60 112 GLU B O 1
ATOM 2010 N N . ASP B 1 113 ? 23.515 -11.251 4.045 1.00 25.55 113 ASP B N 1
ATOM 2011 C CA . ASP B 1 113 ? 22.292 -12.027 4.279 1.00 23.38 113 ASP B CA 1
ATOM 2012 C C . ASP B 1 113 ? 22.640 -13.467 4.664 1.00 24.71 113 ASP B C 1
ATOM 2013 O O . ASP B 1 113 ? 22.008 -14.063 5.534 1.00 24.46 113 ASP B O 1
ATOM 2018 N N . ILE B 1 114 ? 23.658 -14.023 4.020 1.00 25.46 114 ILE B N 1
ATOM 2019 C CA . ILE B 1 114 ? 24.111 -15.371 4.341 1.00 26.10 114 ILE B CA 1
ATOM 2020 C C . ILE B 1 114 ? 24.755 -15.382 5.736 1.00 28.09 114 ILE B C 1
ATOM 2021 O O . ILE B 1 114 ? 24.498 -16.277 6.557 1.00 24.77 114 ILE B O 1
ATOM 2026 N N . ARG B 1 115 ? 25.571 -14.366 6.008 1.00 22.24 115 ARG B N 1
ATOM 2027 C CA . ARG B 1 115 ? 26.266 -14.269 7.282 1.00 26.74 115 ARG B CA 1
ATOM 2028 C C . ARG B 1 115 ? 25.276 -14.233 8.433 1.00 26.19 115 ARG B C 1
ATOM 2029 O O . ARG B 1 115 ? 25.505 -14.832 9.479 1.00 23.59 115 ARG B O 1
ATOM 2037 N N . GLU B 1 116 ? 24.181 -13.510 8.234 1.00 26.48 116 GLU B N 1
ATOM 2038 C CA . GLU B 1 116 ? 23.144 -13.433 9.245 1.00 28.18 116 GLU B CA 1
ATOM 2039 C C . GLU B 1 116 ? 22.573 -14.800 9.591 1.00 27.58 116 GLU B C 1
ATOM 2040 O O . GLU B 1 116 ? 22.391 -15.121 10.763 1.00 22.16 116 GLU B O 1
ATOM 2046 N N . ILE B 1 117 ? 22.279 -15.610 8.579 1.00 23.47 117 ILE B N 1
ATOM 2047 C CA . ILE B 1 117 ? 21.620 -16.889 8.851 1.00 27.89 117 ILE B CA 1
ATOM 2048 C C . ILE B 1 117 ? 22.571 -18.006 9.317 1.00 21.64 117 ILE B C 1
ATOM 2049 O O . ILE B 1 117 ? 22.175 -18.891 10.089 1.00 19.32 117 ILE B O 1
ATOM 2054 N N . VAL B 1 118 ? 23.816 -17.939 8.855 1.00 20.54 118 VAL B N 1
ATOM 2055 C CA . VAL B 1 118 ? 24.898 -18.772 9.367 1.00 19.17 118 VAL B CA 1
ATOM 2056 C C . VAL B 1 118 ? 25.196 -18.507 10.855 1.00 20.62 118 VAL B C 1
ATOM 2057 O O . VAL B 1 118 ? 25.319 -19.453 11.650 1.00 21.86 118 VAL B O 1
ATOM 2061 N N . ASN B 1 119 ? 25.319 -17.232 11.226 1.00 19.83 119 ASN B N 1
ATOM 2062 C CA . ASN B 1 119 ? 25.620 -16.853 12.614 1.00 20.05 119 ASN B CA 1
ATOM 2063 C C . ASN B 1 119 ? 24.449 -17.122 13.571 1.00 21.12 119 ASN B C 1
ATOM 2064 O O . ASN B 1 119 ? 24.663 -17.481 14.724 1.00 19.65 119 ASN B O 1
ATOM 2069 N N . LEU B 1 120 ? 23.218 -16.951 13.088 1.00 23.44 120 LEU B N 1
ATOM 2070 C CA . LEU B 1 120 ? 22.017 -17.303 13.862 1.00 22.24 120 LEU B CA 1
ATOM 2071 C C . LEU B 1 120 ? 21.987 -18.807 14.102 1.00 20.01 120 LEU B C 1
ATOM 2072 O O . LEU B 1 120 ? 21.742 -19.264 15.219 1.00 16.72 120 LEU B O 1
ATOM 2077 N N . SER B 1 121 ? 22.227 -19.575 13.039 1.00 18.95 121 SER B N 1
ATOM 2078 C CA . SER B 1 121 ? 22.238 -21.025 13.131 1.00 18.53 121 SER B CA 1
ATOM 2079 C C . SER B 1 121 ? 23.318 -21.488 14.094 1.00 17.02 121 SER B C 1
ATOM 2080 O O . SER B 1 121 ? 23.066 -22.317 14.970 1.00 17.55 121 SER B O 1
ATOM 2083 N N . LYS B 1 122 ? 24.511 -20.921 13.958 1.00 19.88 122 LYS B N 1
ATOM 2084 C CA . LYS B 1 122 ? 25.571 -21.203 14.916 1.00 23.06 122 LYS B CA 1
ATOM 2085 C C . LYS B 1 122 ? 25.186 -20.858 16.379 1.00 19.23 122 LYS B C 1
ATOM 2086 O O . LYS B 1 122 ? 25.344 -21.700 17.263 1.00 16.12 122 LYS B O 1
ATOM 2092 N N . ASP B 1 123 ? 24.678 -19.650 16.637 1.00 19.20 123 ASP B N 1
ATOM 2093 C CA . ASP B 1 123 ? 24.281 -19.293 18.002 1.00 24.22 123 ASP B CA 1
ATOM 2094 C C . ASP B 1 123 ? 23.158 -20.181 18.523 1.00 24.74 123 ASP B C 1
ATOM 2095 O O . ASP B 1 123 ? 23.128 -20.508 19.708 1.00 22.81 123 ASP B O 1
ATOM 2100 N N . TYR B 1 124 ? 22.235 -20.577 17.645 1.00 18.64 124 TYR B N 1
ATOM 2101 C CA . TYR B 1 124 ? 21.102 -21.383 18.097 1.00 18.98 124 TYR B CA 1
ATOM 2102 C C . TYR B 1 124 ? 21.492 -22.838 18.366 1.00 22.97 124 TYR B C 1
ATOM 2103 O O . TYR B 1 124 ? 20.976 -23.465 19.310 1.00 17.70 124 TYR B O 1
ATOM 2112 N N . LEU B 1 125 ? 22.389 -23.380 17.544 1.00 17.85 125 LEU B N 1
ATOM 2113 C CA . LEU B 1 125 ? 22.950 -24.701 17.820 1.00 18.39 125 LEU B CA 1
ATOM 2114 C C . LEU B 1 125 ? 23.703 -24.676 19.150 1.00 21.19 125 LEU B C 1
ATOM 2115 O O . LEU B 1 125 ? 23.529 -25.567 19.980 1.00 19.53 125 LEU B O 1
ATOM 2120 N N . HIS B 1 126 ? 24.540 -23.658 19.338 1.00 19.22 126 HIS B N 1
ATOM 2121 C CA . HIS B 1 126 ? 25.297 -23.476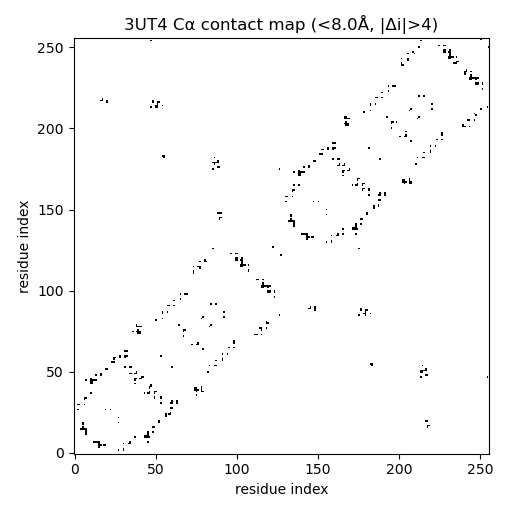 20.581 1.00 24.77 126 HIS B CA 1
ATOM 2122 C C . HIS B 1 126 ? 24.382 -23.414 21.807 1.00 27.63 126 HIS B C 1
ATOM 2123 O O . HIS B 1 126 ? 24.651 -24.044 22.826 1.00 23.10 126 HIS B O 1
ATOM 2130 N N . PHE B 1 127 ? 23.300 -22.653 21.704 1.00 19.61 127 PHE B N 1
ATOM 2131 C CA . PHE B 1 127 ? 22.467 -22.367 22.871 1.00 22.34 127 PHE B CA 1
ATOM 2132 C C . PHE B 1 127 ? 21.446 -23.464 23.138 1.00 26.01 127 PHE B C 1
ATOM 2133 O O . PHE B 1 127 ? 21.314 -23.953 24.264 1.00 26.43 127 PHE B O 1
ATOM 2141 N N . TYR B 1 128 ? 20.720 -23.844 22.093 1.00 17.20 128 TYR B N 1
ATOM 2142 C CA . TYR B 1 128 ? 19.552 -24.707 22.235 1.00 21.89 128 TYR B CA 1
ATOM 2143 C C . TYR B 1 128 ? 19.847 -26.206 22.300 1.00 23.08 128 TYR B C 1
ATOM 2144 O O . TYR B 1 128 ? 19.131 -26.950 22.963 1.00 28.12 128 TYR B O 1
ATOM 2153 N N . TYR B 1 129 ? 20.916 -26.638 21.642 1.00 22.63 129 TYR B N 1
ATOM 2154 C CA . TYR B 1 129 ? 21.224 -28.060 21.564 1.00 20.45 129 TYR B CA 1
ATOM 2155 C C . TYR B 1 129 ? 22.362 -28.485 22.494 1.00 25.89 129 TYR B C 1
ATOM 2156 O O . TYR B 1 129 ? 22.974 -27.650 23.166 1.00 27.27 129 TYR B O 1
#